Protein AF-A0A3B9MRK8-F1 (afdb_monomer_lite)

Structure (mmCIF, N/CA/C/O backbone):
data_AF-A0A3B9MRK8-F1
#
_entry.id   AF-A0A3B9MRK8-F1
#
loop_
_atom_site.group_PDB
_atom_site.id
_atom_site.type_symbol
_atom_site.label_atom_id
_atom_site.label_alt_id
_atom_site.label_comp_id
_atom_site.label_asym_id
_atom_site.label_entity_id
_atom_site.label_seq_id
_atom_site.pdbx_PDB_ins_code
_atom_site.Ca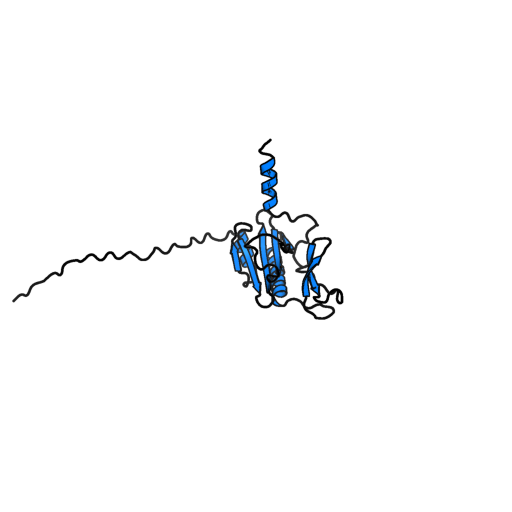rtn_x
_atom_site.Cartn_y
_atom_site.Cartn_z
_atom_site.occupancy
_atom_site.B_iso_or_equiv
_atom_site.auth_seq_id
_atom_site.auth_comp_id
_atom_site.auth_asym_id
_atom_site.auth_atom_id
_atom_site.pdbx_PDB_model_num
ATOM 1 N N . MET A 1 1 ? -36.187 50.226 -64.477 1.00 38.78 1 MET A N 1
ATOM 2 C CA . MET A 1 1 ? -35.672 51.424 -63.776 1.00 38.78 1 MET A CA 1
ATOM 3 C C . MET A 1 1 ? -35.241 50.950 -62.390 1.00 38.78 1 MET A C 1
ATOM 5 O O . MET A 1 1 ? -36.100 50.728 -61.557 1.00 38.78 1 MET A O 1
ATOM 9 N N . VAL A 1 2 ? -34.093 50.273 -62.303 1.00 38.53 2 VAL A N 1
ATOM 10 C CA . VAL A 1 2 ? -32.802 50.784 -61.787 1.00 38.53 2 VAL A CA 1
ATOM 11 C C . VAL A 1 2 ? -32.926 51.435 -60.405 1.00 38.53 2 VAL A C 1
ATOM 13 O O . VAL A 1 2 ? -33.387 52.565 -60.299 1.00 38.53 2 VAL A O 1
ATOM 16 N N . ALA A 1 3 ? -32.462 50.714 -59.386 1.00 35.78 3 ALA A N 1
ATOM 17 C CA . ALA A 1 3 ? -31.918 51.239 -58.133 1.00 35.78 3 ALA A CA 1
ATOM 18 C C . ALA A 1 3 ? -30.991 50.129 -57.592 1.00 35.78 3 ALA A C 1
ATOM 20 O O . ALA A 1 3 ? -31.472 49.098 -57.138 1.00 35.78 3 ALA A O 1
ATOM 21 N N . SER A 1 4 ? -29.719 50.103 -57.989 1.00 39.75 4 SER A N 1
ATOM 22 C CA . SER A 1 4 ? -28.601 50.897 -57.453 1.00 39.75 4 SER A CA 1
ATOM 23 C C . SER A 1 4 ? -28.181 50.429 -56.062 1.00 39.75 4 SER A C 1
ATOM 25 O O . SER A 1 4 ? -28.806 50.756 -55.057 1.00 39.75 4 SER A O 1
ATOM 27 N N . GLU A 1 5 ? -27.087 49.666 -56.066 1.00 37.03 5 GLU A N 1
ATOM 28 C CA . GLU A 1 5 ? -26.214 49.363 -54.937 1.00 37.03 5 GLU A CA 1
ATOM 29 C C . GLU A 1 5 ? -25.871 50.621 -54.132 1.00 37.03 5 GLU A C 1
ATOM 31 O O . GLU A 1 5 ? -25.467 51.643 -54.690 1.00 37.03 5 GLU A O 1
ATOM 36 N N . GLN A 1 6 ? -25.962 50.510 -52.807 1.00 42.75 6 GLN A N 1
ATOM 37 C CA . GLN A 1 6 ? -25.214 51.356 -51.887 1.00 42.75 6 GLN A CA 1
ATOM 38 C C . GLN A 1 6 ? -24.511 50.468 -50.862 1.00 42.75 6 GLN A C 1
ATOM 40 O O . GLN A 1 6 ? -25.115 49.827 -50.005 1.00 42.75 6 GLN A O 1
ATOM 45 N N . THR A 1 7 ? -23.199 50.427 -51.036 1.00 37.22 7 THR A N 1
ATOM 46 C CA . THR A 1 7 ? -22.161 49.857 -50.190 1.00 37.22 7 THR A CA 1
ATOM 47 C C . THR A 1 7 ? -22.119 50.572 -48.837 1.00 37.22 7 THR A C 1
ATOM 49 O O . THR A 1 7 ? -22.047 51.798 -48.776 1.00 37.22 7 THR A O 1
ATOM 52 N N . LEU A 1 8 ? -22.110 49.804 -47.745 1.00 37.56 8 LEU A N 1
ATOM 53 C CA . LEU A 1 8 ? -21.777 50.294 -46.404 1.00 37.56 8 LEU A CA 1
ATOM 54 C C . LEU A 1 8 ? -20.264 50.135 -46.149 1.00 37.56 8 LEU A C 1
ATOM 56 O O . LEU A 1 8 ? -19.690 49.121 -46.556 1.00 37.56 8 LEU A O 1
ATOM 60 N N . PRO A 1 9 ? -19.602 51.100 -45.483 1.00 41.75 9 PRO A N 1
ATOM 61 C CA . PRO A 1 9 ? -18.165 51.054 -45.235 1.00 41.75 9 PRO A CA 1
ATOM 62 C C . PRO A 1 9 ? -17.769 50.136 -44.068 1.00 41.75 9 PRO A C 1
ATOM 64 O O . PRO A 1 9 ? -18.454 50.031 -43.050 1.00 41.75 9 PRO A O 1
ATOM 67 N N . ASN A 1 10 ? -16.595 49.522 -44.236 1.00 35.94 10 ASN A N 1
ATOM 68 C CA . ASN A 1 10 ? -15.841 48.770 -43.238 1.00 35.94 10 ASN A CA 1
ATOM 69 C C . ASN A 1 10 ? -15.594 49.590 -41.964 1.00 35.94 10 ASN A C 1
ATOM 71 O O . ASN A 1 10 ? -15.003 50.665 -42.032 1.00 35.94 10 ASN A O 1
ATOM 75 N N . ASN A 1 11 ? -15.911 49.012 -40.804 1.00 39.78 11 ASN A N 1
ATOM 76 C CA . ASN A 1 11 ? -15.280 49.380 -39.542 1.00 39.78 11 ASN A CA 1
ATOM 77 C C . ASN A 1 11 ? -14.596 48.151 -38.946 1.00 39.78 11 ASN A C 1
ATOM 79 O O . ASN A 1 11 ? -15.225 47.138 -38.644 1.00 39.78 11 ASN A O 1
ATOM 83 N N . ALA A 1 12 ? -13.276 48.269 -38.824 1.00 41.69 12 ALA A N 1
ATOM 84 C CA . ALA A 1 12 ? -12.395 47.318 -38.184 1.00 41.69 12 ALA A CA 1
ATOM 85 C C . ALA A 1 12 ? -12.779 47.154 -36.708 1.00 41.69 12 ALA A C 1
ATOM 87 O O . ALA A 1 12 ? -12.688 48.097 -35.925 1.00 41.69 12 ALA A O 1
ATOM 88 N N . ALA A 1 13 ? -13.170 45.939 -36.329 1.00 36.91 13 ALA A N 1
ATOM 89 C CA . ALA A 1 13 ? -13.218 45.511 -34.943 1.00 36.91 13 ALA A CA 1
ATOM 90 C C . ALA A 1 13 ? -12.122 44.464 -34.738 1.00 36.91 13 ALA A C 1
ATOM 92 O O . ALA A 1 13 ? -12.187 43.339 -35.232 1.00 36.91 13 ALA A O 1
ATOM 93 N N . THR A 1 14 ? -11.090 44.888 -34.023 1.00 42.00 14 THR A N 1
ATOM 94 C CA . THR A 1 14 ? -9.993 44.099 -33.475 1.00 42.00 14 THR A CA 1
ATOM 95 C C . THR A 1 14 ? -10.570 43.039 -32.530 1.00 42.00 14 THR A C 1
ATOM 97 O O . THR A 1 14 ? -10.743 43.267 -31.337 1.00 42.00 14 THR A O 1
ATOM 100 N N . GLY A 1 15 ? -10.927 41.877 -33.074 1.00 36.41 15 GLY A N 1
ATOM 101 C CA . GLY A 1 15 ? -11.318 40.702 -32.304 1.00 36.41 15 GLY A CA 1
ATOM 102 C C . GLY A 1 15 ? -10.095 39.835 -32.052 1.00 36.41 15 GLY A C 1
ATOM 103 O O . GLY A 1 15 ? -9.679 39.086 -32.932 1.00 36.41 15 GLY A O 1
ATOM 104 N N . ALA A 1 16 ? -9.505 39.958 -30.863 1.00 40.03 16 ALA A N 1
ATOM 105 C CA . ALA A 1 16 ? -8.506 39.023 -30.366 1.00 40.03 16 ALA A CA 1
ATOM 106 C C . ALA A 1 16 ? -9.052 37.590 -30.490 1.00 40.03 16 ALA A C 1
ATOM 108 O O . ALA A 1 16 ? -10.121 37.277 -29.961 1.00 40.03 16 ALA A O 1
ATOM 109 N N . GLY A 1 17 ? -8.336 36.739 -31.230 1.00 40.84 17 GLY A N 1
ATOM 110 C CA . GLY A 1 17 ? -8.674 35.326 -31.363 1.00 40.84 17 GLY A CA 1
ATOM 111 C C . GLY A 1 17 ? -8.729 34.630 -29.996 1.00 40.84 17 GLY A C 1
ATOM 112 O O . GLY A 1 17 ? -8.089 35.088 -29.044 1.00 40.84 17 GLY A O 1
ATOM 113 N N . PRO A 1 18 ? -9.493 33.530 -29.872 1.00 49.91 18 PRO A N 1
ATOM 114 C CA . PRO A 1 18 ? -9.575 32.781 -28.625 1.00 49.91 18 PRO A CA 1
ATOM 115 C C . PRO A 1 18 ? -8.171 32.324 -28.201 1.00 49.91 18 PRO A C 1
ATOM 117 O O . PRO A 1 18 ? -7.374 31.950 -29.067 1.00 49.91 18 PRO A O 1
ATOM 120 N N . PRO A 1 19 ? -7.843 32.342 -26.894 1.00 44.31 19 PRO A N 1
ATOM 121 C CA . PRO A 1 19 ? -6.532 31.923 -26.434 1.00 44.31 19 PRO A CA 1
ATOM 122 C C . PRO A 1 19 ? -6.293 30.481 -26.870 1.00 44.31 19 PRO A C 1
ATOM 124 O O . PRO A 1 19 ? -7.072 29.575 -26.561 1.00 44.31 19 PRO A O 1
ATOM 127 N N . THR A 1 20 ? -5.207 30.299 -27.619 1.00 38.50 20 THR A N 1
ATOM 128 C CA . THR A 1 20 ? -4.650 29.018 -28.027 1.00 38.50 20 THR A CA 1
ATOM 129 C C . THR A 1 20 ? -4.706 28.072 -26.839 1.00 38.50 20 THR A C 1
ATOM 131 O O . THR A 1 20 ? -4.048 28.286 -25.822 1.00 38.50 20 THR A O 1
ATOM 134 N N . THR A 1 21 ? -5.543 27.042 -26.943 1.00 44.16 21 THR A N 1
ATOM 135 C CA . THR A 1 21 ? -5.576 25.965 -25.961 1.00 44.16 21 THR A CA 1
ATOM 136 C C . THR A 1 21 ? -4.203 25.314 -26.002 1.00 44.16 21 THR A C 1
ATOM 138 O O . THR A 1 21 ? -3.899 24.578 -26.939 1.00 44.16 21 THR A O 1
ATOM 141 N N . THR A 1 22 ? -3.352 25.632 -25.024 1.00 42.44 22 THR A N 1
ATOM 142 C CA . THR A 1 22 ? -2.092 24.935 -24.779 1.00 42.44 22 THR A CA 1
ATOM 143 C C . THR A 1 22 ? -2.434 23.462 -24.624 1.00 42.44 22 THR A C 1
ATOM 145 O O . THR A 1 22 ? -2.913 23.028 -23.574 1.00 42.44 22 THR A O 1
ATOM 148 N N . GLN A 1 23 ? -2.261 22.697 -25.702 1.00 40.44 23 GLN A N 1
ATOM 149 C CA . GLN A 1 23 ? -2.362 21.252 -25.665 1.00 40.44 23 GLN A CA 1
ATOM 150 C C . GLN A 1 23 ? -1.348 20.793 -24.623 1.00 40.44 23 GLN A C 1
ATOM 152 O O . GLN A 1 23 ? -0.141 20.899 -24.836 1.00 40.44 23 GLN A O 1
ATOM 157 N N . ARG A 1 24 ? -1.833 20.335 -23.463 1.00 42.19 24 ARG A N 1
ATOM 158 C CA . ARG A 1 24 ? -1.004 19.609 -22.501 1.00 42.19 24 ARG A CA 1
ATOM 159 C C . ARG A 1 24 ? -0.374 18.457 -23.276 1.00 42.19 24 ARG A C 1
ATOM 161 O O . ARG A 1 24 ? -1.070 17.502 -23.612 1.00 42.19 24 ARG A O 1
ATOM 168 N N . GLN A 1 25 ? 0.912 18.569 -23.599 1.00 40.09 25 GLN A N 1
ATOM 169 C CA . GLN A 1 25 ? 1.677 17.471 -24.171 1.00 40.09 25 GLN A CA 1
ATOM 170 C C . GLN A 1 25 ? 1.660 16.333 -23.151 1.00 40.09 25 GLN A C 1
ATOM 172 O O . GLN A 1 25 ? 2.350 16.370 -22.134 1.00 40.09 25 GLN A O 1
ATOM 177 N N . TYR A 1 26 ? 0.817 15.333 -23.390 1.00 43.62 26 TYR A N 1
ATOM 178 C CA . TYR A 1 26 ? 0.846 14.092 -22.636 1.00 43.62 26 TYR A CA 1
ATOM 179 C C . TYR A 1 26 ? 2.040 13.286 -23.136 1.00 43.62 26 TYR A C 1
ATOM 181 O O . TYR A 1 26 ? 1.917 12.498 -24.072 1.00 43.62 26 TYR A O 1
ATOM 189 N N . SER A 1 27 ? 3.203 13.478 -22.515 1.00 60.53 27 SER A N 1
ATOM 190 C CA . SER A 1 27 ? 4.285 12.507 -22.653 1.00 60.53 27 SER A CA 1
ATOM 191 C C . SER A 1 27 ? 3.750 11.147 -22.192 1.00 60.53 27 SER A C 1
ATOM 193 O O . SER A 1 27 ? 3.224 11.044 -21.076 1.00 60.53 27 SER A O 1
ATOM 195 N N . PRO A 1 28 ? 3.798 10.104 -23.038 1.00 75.19 28 PRO A N 1
ATOM 196 C CA . PRO A 1 28 ? 3.261 8.807 -22.670 1.00 75.19 28 PRO A CA 1
ATOM 197 C C . PRO A 1 28 ? 4.039 8.260 -21.473 1.00 75.19 28 PRO A C 1
ATOM 199 O O . PRO A 1 28 ? 5.268 8.294 -21.445 1.00 75.19 28 PRO A O 1
ATOM 202 N N . LEU A 1 29 ? 3.313 7.733 -20.486 1.00 80.25 29 LEU A N 1
ATOM 203 C CA . LEU A 1 29 ? 3.914 7.127 -19.302 1.00 80.25 29 LEU A CA 1
ATOM 204 C C . LEU A 1 29 ? 4.885 6.004 -19.739 1.00 80.25 29 LEU A C 1
ATOM 206 O O . LEU A 1 29 ? 4.458 5.156 -20.545 1.00 80.25 29 LEU A O 1
ATOM 210 N N . PRO A 1 30 ? 6.142 5.972 -19.238 1.00 87.12 30 PRO A N 1
ATOM 211 C CA . PRO A 1 30 ? 7.109 4.949 -19.629 1.00 87.12 30 PRO A CA 1
ATOM 212 C C . PRO A 1 30 ? 6.590 3.533 -19.353 1.00 87.12 30 PRO A C 1
ATOM 214 O O . PRO A 1 30 ? 5.742 3.321 -18.482 1.00 87.12 30 PRO A O 1
ATOM 217 N N . SER A 1 31 ? 7.093 2.551 -20.105 1.00 88.06 31 SER A N 1
ATOM 218 C CA . SER A 1 31 ? 6.543 1.186 -20.140 1.00 88.06 31 SER A CA 1
ATOM 219 C C . SER A 1 31 ? 6.452 0.530 -18.758 1.00 88.06 31 SER A C 1
ATOM 221 O O . SER A 1 31 ? 5.422 -0.062 -18.438 1.00 88.06 31 SER A O 1
ATOM 223 N N . VAL A 1 32 ? 7.479 0.683 -17.914 1.00 90.94 32 VAL A N 1
ATOM 224 C CA . VAL A 1 32 ? 7.497 0.141 -16.547 1.00 90.94 32 VAL A CA 1
ATOM 225 C C . VAL A 1 32 ? 6.385 0.740 -15.686 1.00 90.94 32 VAL A C 1
ATOM 227 O O . VAL A 1 32 ? 5.596 -0.006 -15.112 1.00 90.94 32 VAL A O 1
ATOM 230 N N . PHE A 1 33 ? 6.238 2.065 -15.678 1.00 94.00 33 PHE A N 1
ATOM 231 C CA . PHE A 1 33 ? 5.205 2.764 -14.917 1.00 94.00 33 PHE A CA 1
ATOM 232 C C . PHE A 1 33 ? 3.798 2.430 -15.426 1.00 94.00 33 PHE A C 1
ATOM 234 O O . PHE A 1 33 ? 2.895 2.208 -14.625 1.00 94.00 33 PHE A O 1
ATOM 241 N N . ARG A 1 34 ? 3.608 2.303 -16.747 1.00 93.75 34 ARG A N 1
ATOM 242 C CA . ARG A 1 34 ? 2.340 1.828 -17.330 1.00 93.75 34 ARG A CA 1
ATOM 243 C C . ARG A 1 34 ? 2.000 0.424 -16.852 1.00 93.75 34 ARG A C 1
ATOM 245 O O . ARG A 1 34 ? 0.848 0.113 -16.564 1.00 93.75 34 ARG A O 1
ATOM 252 N N . ALA A 1 35 ? 3.010 -0.429 -16.759 1.00 94.19 35 ALA A N 1
ATOM 253 C CA . ALA A 1 35 ? 2.825 -1.790 -16.311 1.00 94.19 35 ALA A CA 1
ATOM 254 C C . ALA A 1 35 ? 2.582 -1.873 -14.791 1.00 94.19 35 ALA A C 1
ATOM 256 O O . ALA A 1 35 ? 1.871 -2.772 -14.352 1.00 94.19 35 ALA A O 1
ATOM 257 N N . ILE A 1 36 ? 3.114 -0.942 -13.995 1.00 95.25 36 ILE A N 1
ATOM 258 C CA . ILE A 1 36 ? 2.741 -0.764 -12.582 1.00 95.25 36 ILE A CA 1
ATOM 259 C C . ILE A 1 36 ? 1.267 -0.363 -12.498 1.00 95.25 36 ILE A C 1
ATOM 261 O O . ILE A 1 36 ? 0.481 -1.102 -11.912 1.00 95.25 36 ILE A O 1
ATOM 265 N N . GLU A 1 37 ? 0.878 0.727 -13.166 1.00 95.69 37 GLU A N 1
ATOM 266 C CA . GLU A 1 37 ? -0.492 1.260 -13.188 1.00 95.69 37 GLU A CA 1
ATOM 267 C C . GLU A 1 37 ? -1.528 0.195 -13.566 1.00 95.69 37 GLU A C 1
ATOM 269 O O . GLU A 1 37 ? -2.511 0.005 -12.858 1.00 95.69 37 GLU A O 1
ATOM 274 N N . TYR A 1 38 ? -1.259 -0.578 -14.620 1.00 95.94 38 TYR A N 1
ATOM 275 C CA . TYR A 1 38 ? -2.137 -1.658 -15.080 1.00 95.94 38 TYR A CA 1
ATOM 276 C C . TYR A 1 38 ? -2.355 -2.775 -14.040 1.00 95.94 38 TYR A C 1
ATOM 278 O O . TYR A 1 38 ? -3.359 -3.488 -14.075 1.00 95.94 38 TYR A O 1
ATOM 286 N N . ASN A 1 39 ? -1.398 -2.985 -13.133 1.00 96.75 39 ASN A N 1
ATOM 287 C CA . ASN A 1 39 ? -1.483 -4.032 -12.115 1.00 96.75 39 ASN A CA 1
ATOM 288 C C . ASN A 1 39 ? -1.958 -3.515 -10.749 1.00 96.75 39 ASN A C 1
ATOM 290 O O . ASN A 1 39 ? -2.194 -4.339 -9.864 1.00 96.75 39 ASN A O 1
ATOM 294 N N . LEU A 1 40 ? -2.140 -2.204 -10.578 1.00 96.88 40 LEU A N 1
ATOM 295 C CA . LEU A 1 40 ? -2.725 -1.627 -9.371 1.00 96.88 40 LEU A CA 1
ATOM 296 C C . LEU A 1 40 ? -4.262 -1.717 -9.393 1.00 96.88 40 LEU A C 1
ATOM 298 O O . LEU A 1 40 ? -4.877 -1.702 -10.461 1.00 96.88 40 LEU A O 1
ATOM 302 N N . PRO A 1 41 ? -4.917 -1.781 -8.220 1.00 95.06 41 PRO A N 1
ATOM 303 C CA . PRO A 1 41 ? -6.352 -1.558 -8.117 1.00 95.06 41 PRO A CA 1
ATOM 304 C C . PRO A 1 41 ? -6.756 -0.203 -8.730 1.00 95.06 41 PRO A C 1
ATOM 306 O O . PRO A 1 41 ? -6.040 0.783 -8.551 1.00 95.06 41 PRO A O 1
ATOM 309 N N . PRO A 1 42 ? -7.936 -0.096 -9.365 1.00 92.00 42 PRO A N 1
ATOM 310 C CA . PRO A 1 42 ? -8.342 1.099 -10.121 1.00 92.00 42 PRO A CA 1
ATOM 311 C C . PRO A 1 42 ? -8.530 2.364 -9.266 1.00 92.00 42 PRO A C 1
ATOM 313 O O . PRO A 1 42 ? -8.650 3.464 -9.793 1.00 92.00 42 PRO A O 1
ATOM 316 N N . ASN A 1 43 ? -8.569 2.224 -7.941 1.00 93.06 43 ASN A N 1
ATOM 317 C CA . ASN A 1 43 ? -8.779 3.336 -7.016 1.00 93.06 43 ASN A CA 1
ATOM 318 C C . ASN A 1 43 ? -7.518 4.186 -6.791 1.00 93.06 43 ASN A C 1
ATOM 320 O O . ASN A 1 43 ? -7.602 5.291 -6.254 1.00 93.06 43 ASN A O 1
ATOM 324 N N . TYR A 1 44 ? -6.352 3.672 -7.175 1.00 94.81 44 TYR A N 1
ATOM 325 C CA . TYR A 1 44 ? -5.098 4.401 -7.090 1.00 94.81 44 TYR A CA 1
ATOM 326 C C . TYR A 1 44 ? -5.048 5.513 -8.140 1.00 94.81 44 TYR A C 1
ATOM 328 O O . TYR A 1 44 ? -5.241 5.274 -9.329 1.00 94.81 44 TYR A O 1
ATOM 336 N N . ARG A 1 45 ? -4.752 6.742 -7.708 1.00 94.38 45 ARG A N 1
ATOM 337 C CA . ARG A 1 45 ? -4.574 7.895 -8.598 1.00 94.38 45 ARG A CA 1
ATOM 338 C C . ARG A 1 45 ? -3.096 8.154 -8.829 1.00 94.38 45 ARG A C 1
ATOM 340 O O . ARG A 1 45 ? -2.341 8.263 -7.863 1.00 94.38 45 ARG A O 1
ATOM 347 N N . ARG A 1 46 ? -2.702 8.286 -10.095 1.00 93.94 46 ARG A N 1
ATOM 348 C CA . ARG A 1 46 ? -1.340 8.661 -10.476 1.00 93.94 46 ARG A CA 1
ATOM 349 C C . ARG A 1 46 ? -1.074 10.123 -10.145 1.00 93.94 46 ARG A C 1
ATOM 351 O O . ARG A 1 46 ? -1.858 10.995 -10.518 1.00 93.94 46 ARG A O 1
ATOM 358 N N . LEU A 1 47 ? 0.051 10.369 -9.496 1.00 89.19 47 LEU A N 1
ATOM 359 C CA . LEU A 1 47 ? 0.613 11.678 -9.204 1.00 89.19 47 LEU A CA 1
ATOM 360 C C . LEU A 1 47 ? 2.066 11.711 -9.695 1.00 89.19 47 LEU A C 1
ATOM 362 O O . LEU A 1 47 ? 2.652 10.675 -10.021 1.00 89.19 47 LEU A O 1
ATOM 366 N N . GLN A 1 48 ? 2.626 12.911 -9.788 1.00 85.25 48 GLN A N 1
ATOM 367 C CA . GLN A 1 48 ? 4.018 13.119 -10.156 1.00 85.25 48 GLN A CA 1
ATOM 368 C C . GLN A 1 48 ? 4.576 14.268 -9.325 1.00 85.25 48 GLN A C 1
ATOM 370 O O . GLN A 1 48 ? 3.959 15.330 -9.265 1.00 85.25 48 GLN A O 1
ATOM 375 N N . ASP A 1 49 ? 5.724 14.046 -8.698 1.00 80.50 49 ASP A N 1
ATOM 376 C CA . ASP A 1 49 ? 6.480 15.078 -7.994 1.00 80.50 49 ASP A CA 1
ATOM 377 C C . ASP A 1 49 ? 7.975 14.981 -8.342 1.00 80.50 49 ASP A C 1
ATOM 379 O O . ASP A 1 49 ? 8.400 14.089 -9.083 1.00 80.50 49 ASP A O 1
ATOM 383 N N . THR A 1 50 ? 8.758 15.947 -7.868 1.00 75.94 50 THR A N 1
ATOM 384 C CA . THR A 1 50 ? 10.197 16.049 -8.147 1.00 75.94 50 THR A CA 1
ATOM 385 C C . THR A 1 50 ? 11.050 15.082 -7.329 1.00 75.94 50 THR A C 1
ATOM 387 O O . THR A 1 50 ? 12.189 14.840 -7.705 1.00 75.94 50 THR A O 1
ATOM 390 N N . GLU A 1 51 ? 10.534 14.560 -6.217 1.00 75.69 51 GLU A N 1
ATOM 391 C CA . GLU A 1 51 ? 11.281 13.723 -5.271 1.00 75.69 51 GLU A CA 1
ATOM 392 C C . GLU A 1 51 ? 11.172 12.233 -5.625 1.00 75.69 51 GLU A C 1
ATOM 394 O O . GLU A 1 51 ? 12.160 11.510 -5.602 1.00 75.69 51 GLU A O 1
ATOM 399 N N . HIS A 1 52 ? 9.981 11.778 -6.006 1.00 72.75 52 HIS A N 1
ATOM 400 C CA . HIS A 1 52 ? 9.643 10.375 -6.238 1.00 72.75 52 HIS A CA 1
ATOM 401 C C . HIS A 1 52 ? 9.258 10.078 -7.693 1.00 72.75 52 HIS A C 1
ATOM 403 O O . HIS A 1 52 ? 9.000 8.925 -8.047 1.00 72.75 52 HIS A O 1
ATOM 409 N N . GLY A 1 53 ? 9.148 11.100 -8.545 1.00 84.94 53 GLY A N 1
ATOM 410 C CA . GLY A 1 53 ? 8.656 10.937 -9.909 1.00 84.94 53 GLY A CA 1
ATOM 411 C C . GLY A 1 53 ? 7.202 10.453 -9.938 1.00 84.94 53 GLY A C 1
ATOM 412 O O . GLY A 1 53 ? 6.354 10.924 -9.174 1.00 84.94 53 GLY A O 1
ATOM 413 N N . TYR A 1 54 ? 6.889 9.527 -10.853 1.00 90.62 54 TYR A N 1
ATOM 414 C CA . TYR A 1 54 ? 5.545 8.956 -10.969 1.00 90.62 54 TYR A CA 1
ATOM 415 C C . TYR A 1 54 ? 5.249 7.992 -9.825 1.00 90.62 54 TYR A C 1
ATOM 417 O O . TYR A 1 54 ? 5.897 6.956 -9.686 1.00 90.62 54 TYR A O 1
ATOM 425 N N . HIS A 1 55 ? 4.194 8.285 -9.076 1.00 91.69 55 HIS A N 1
ATOM 426 C CA . HIS A 1 55 ? 3.748 7.468 -7.958 1.00 91.69 55 HIS A CA 1
ATOM 427 C C . HIS A 1 55 ? 2.219 7.385 -7.930 1.00 91.69 55 HIS A C 1
ATOM 429 O O . HIS A 1 55 ? 1.522 8.131 -8.623 1.00 91.69 55 HIS A O 1
ATOM 435 N N . TRP A 1 56 ? 1.673 6.461 -7.140 1.00 95.44 56 TRP A N 1
ATOM 436 C CA . TRP A 1 56 ? 0.225 6.275 -7.042 1.00 95.44 56 TRP A CA 1
ATOM 437 C C . TRP A 1 56 ? -0.259 6.380 -5.614 1.00 95.44 56 TRP A C 1
ATOM 439 O O . TRP A 1 56 ? 0.336 5.818 -4.700 1.00 95.44 56 TRP A O 1
ATOM 449 N N . VAL A 1 57 ? -1.385 7.062 -5.431 1.00 93.56 57 VAL A N 1
ATOM 450 C CA . VAL A 1 57 ? -1.955 7.324 -4.114 1.00 93.56 57 VAL A CA 1
ATOM 451 C C . VAL A 1 57 ? -3.432 6.975 -4.098 1.00 93.56 57 VAL A C 1
ATOM 453 O O . VAL A 1 57 ? -4.205 7.391 -4.961 1.00 93.56 57 VAL A O 1
ATOM 456 N N . TYR A 1 58 ? -3.835 6.253 -3.062 1.00 95.00 58 TYR A N 1
ATOM 457 C CA . TYR A 1 58 ? -5.221 6.041 -2.694 1.00 95.00 58 TYR A CA 1
ATOM 458 C C . TYR A 1 58 ? -5.460 6.608 -1.293 1.00 95.00 58 TYR A C 1
ATOM 460 O O . TYR A 1 58 ? -4.822 6.174 -0.337 1.00 95.00 58 TYR A O 1
ATOM 468 N N . ARG A 1 59 ? -6.361 7.590 -1.165 1.00 94.00 59 ARG A N 1
ATOM 469 C CA . ARG A 1 59 ? -6.687 8.251 0.111 1.00 94.00 59 ARG A CA 1
ATOM 470 C C . ARG A 1 59 ? -8.100 7.895 0.552 1.00 94.00 59 ARG A C 1
ATOM 472 O O . ARG A 1 59 ? -9.025 7.953 -0.257 1.00 94.00 59 ARG A O 1
ATOM 479 N N . VAL A 1 60 ? -8.275 7.603 1.838 1.00 93.88 60 VAL A N 1
ATOM 480 C CA . VAL A 1 60 ? -9.579 7.303 2.439 1.00 93.88 60 VAL A CA 1
ATOM 481 C C . VAL A 1 60 ? -9.934 8.381 3.458 1.00 93.88 60 VAL A C 1
ATOM 483 O O . VAL A 1 60 ? -9.340 8.488 4.528 1.00 93.88 60 VAL A O 1
ATOM 486 N N . THR A 1 61 ? -10.966 9.171 3.161 1.00 90.19 61 THR A N 1
ATOM 487 C CA . THR A 1 61 ? -11.388 10.296 4.013 1.00 90.19 61 THR A CA 1
ATOM 488 C C . THR A 1 61 ?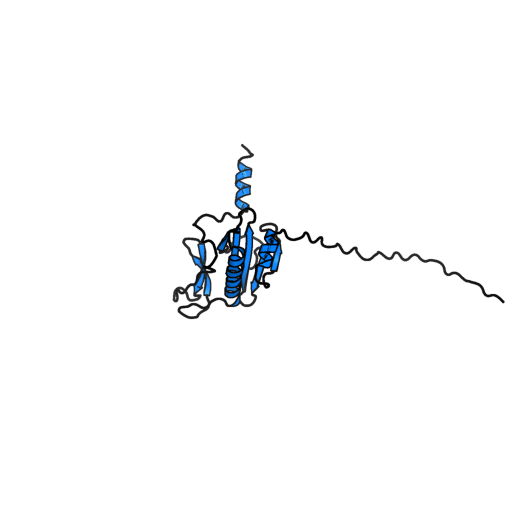 -11.972 9.856 5.356 1.00 90.19 61 THR A C 1
ATOM 490 O O . THR A 1 61 ? -11.800 10.566 6.346 1.00 90.19 61 THR A O 1
ATOM 493 N N . LYS A 1 62 ? -12.639 8.692 5.399 1.00 91.31 62 LYS A N 1
ATOM 494 C CA .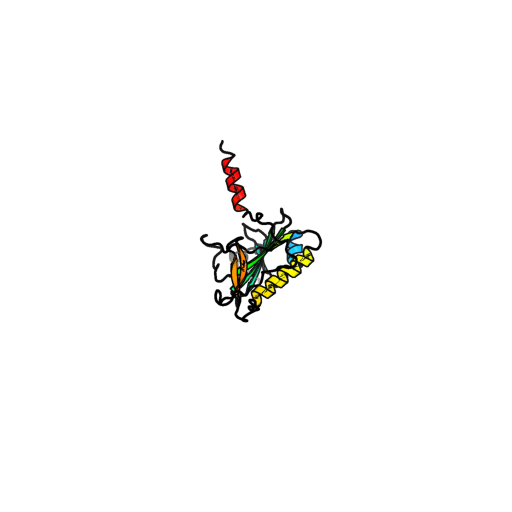 LYS A 1 62 ? -13.288 8.135 6.599 1.00 91.31 62 LYS A CA 1
ATOM 495 C C . LYS A 1 62 ? -12.284 7.717 7.671 1.00 91.31 62 LYS A C 1
ATOM 497 O O . LYS A 1 62 ? -12.487 7.999 8.846 1.00 91.31 62 LYS A O 1
ATOM 502 N N . THR A 1 63 ? -11.234 7.007 7.276 1.00 89.81 63 THR A N 1
ATOM 503 C CA . THR A 1 63 ? -10.213 6.484 8.194 1.00 89.81 63 THR A CA 1
ATOM 504 C C . THR A 1 63 ? -9.032 7.430 8.348 1.00 89.81 63 THR A C 1
ATOM 506 O O . THR A 1 63 ? -8.247 7.232 9.268 1.00 89.81 63 THR A O 1
ATOM 509 N N . LYS A 1 64 ? -8.922 8.442 7.471 1.00 90.75 64 LYS A N 1
ATOM 510 C CA . LYS A 1 64 ? -7.756 9.328 7.344 1.00 90.75 64 LYS A CA 1
ATOM 511 C C . LYS A 1 64 ? -6.470 8.551 7.055 1.00 90.75 64 LYS A C 1
ATOM 513 O O . LYS A 1 64 ? -5.391 8.989 7.422 1.00 90.75 64 LYS A O 1
ATOM 518 N N . LEU A 1 65 ? -6.589 7.397 6.402 1.00 90.31 65 LEU A N 1
ATOM 519 C CA . LEU A 1 65 ? -5.453 6.589 5.981 1.00 90.31 65 LEU A CA 1
ATOM 520 C C . LEU A 1 65 ? -5.257 6.704 4.468 1.00 90.31 65 LEU A C 1
ATOM 522 O O . LEU A 1 65 ? -6.231 6.797 3.712 1.00 90.31 65 LEU A O 1
ATOM 526 N N . SER A 1 66 ? -4.008 6.616 4.017 1.00 91.81 66 SER A N 1
ATOM 527 C CA . SER A 1 66 ? -3.684 6.495 2.596 1.00 91.81 66 SER A CA 1
ATOM 528 C C . SER A 1 66 ? -2.746 5.333 2.314 1.00 91.81 66 SER A C 1
ATOM 530 O O . SER A 1 66 ? -1.867 5.022 3.108 1.00 91.81 66 SER A O 1
ATOM 532 N N . ALA A 1 67 ? -2.946 4.677 1.173 1.00 92.25 67 ALA A N 1
ATOM 533 C CA . ALA A 1 67 ? -2.013 3.708 0.619 1.00 92.25 67 ALA A CA 1
ATOM 534 C C . ALA A 1 67 ? -1.280 4.364 -0.556 1.00 92.25 67 ALA A C 1
ATOM 536 O O . ALA A 1 67 ? -1.915 4.978 -1.418 1.00 92.25 67 ALA A O 1
ATOM 537 N N . ARG A 1 68 ? 0.047 4.255 -0.600 1.00 91.62 68 ARG A N 1
ATOM 538 C CA . ARG A 1 68 ? 0.900 4.918 -1.592 1.00 91.62 68 ARG A CA 1
ATOM 539 C C . ARG A 1 68 ? 1.897 3.931 -2.189 1.00 91.62 68 ARG A C 1
ATOM 541 O O . ARG A 1 68 ? 2.368 3.035 -1.495 1.00 91.62 68 ARG A O 1
ATOM 548 N N . ILE A 1 69 ? 2.171 4.087 -3.478 1.00 92.19 69 ILE A N 1
ATOM 549 C CA . ILE A 1 69 ? 3.034 3.215 -4.275 1.00 92.19 69 ILE A CA 1
ATOM 550 C C . ILE A 1 69 ? 4.120 4.080 -4.904 1.00 92.19 69 ILE A C 1
ATOM 552 O O . ILE A 1 69 ? 3.803 4.918 -5.750 1.00 92.19 69 ILE A O 1
ATOM 556 N N . TYR A 1 70 ? 5.373 3.846 -4.523 1.00 91.31 70 TYR A N 1
ATOM 557 C CA . TYR A 1 70 ? 6.536 4.577 -5.023 1.00 91.31 70 TYR A CA 1
ATOM 558 C C . TYR A 1 70 ? 7.485 3.620 -5.754 1.00 91.31 70 TYR A C 1
ATOM 560 O O . TYR A 1 70 ? 8.108 2.764 -5.124 1.00 91.31 70 TYR A O 1
ATOM 568 N N . PRO A 1 71 ? 7.592 3.698 -7.084 1.00 91.19 71 PRO A N 1
ATOM 569 C CA . PRO A 1 71 ? 8.567 2.918 -7.833 1.00 91.19 71 PRO A CA 1
ATOM 570 C C . PRO A 1 71 ? 9.967 3.516 -7.715 1.00 91.19 71 PRO A C 1
ATOM 572 O O . PRO A 1 71 ? 10.158 4.706 -7.932 1.00 91.19 71 PRO A O 1
ATOM 575 N N . ASN A 1 72 ? 10.950 2.656 -7.495 1.00 88.81 72 ASN A N 1
ATOM 576 C CA . AS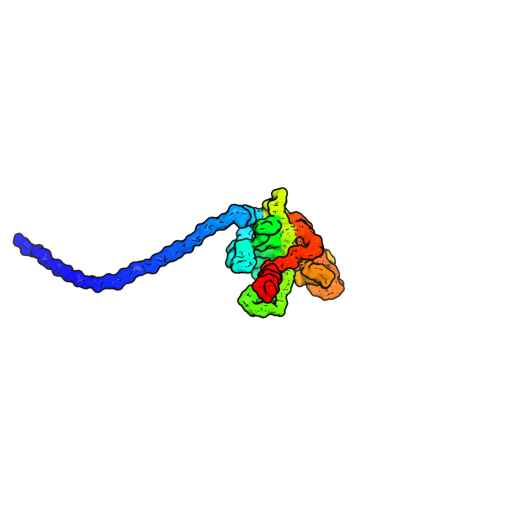N A 1 72 ? 12.354 2.921 -7.755 1.00 88.81 72 ASN A CA 1
ATOM 577 C C . ASN A 1 72 ? 12.766 2.066 -8.961 1.00 88.81 72 ASN A C 1
ATOM 579 O O . ASN A 1 72 ? 13.059 0.877 -8.820 1.00 88.81 72 ASN A O 1
ATOM 583 N N . VAL A 1 73 ? 12.708 2.666 -10.151 1.00 87.56 73 VAL A N 1
ATOM 584 C CA . VAL A 1 73 ? 12.970 1.965 -11.417 1.00 87.56 73 VAL A CA 1
ATOM 585 C C . VAL A 1 73 ? 14.435 1.549 -11.523 1.00 87.56 73 VAL A C 1
ATOM 587 O O . VAL A 1 73 ? 14.697 0.413 -11.893 1.00 87.56 73 VAL A O 1
ATOM 590 N N . ASP A 1 74 ? 15.373 2.408 -11.125 1.00 85.81 74 ASP A N 1
ATOM 591 C CA . ASP A 1 74 ? 16.810 2.105 -11.195 1.00 85.81 74 ASP A CA 1
ATOM 592 C C . ASP A 1 74 ? 17.205 0.964 -10.248 1.00 85.81 74 ASP A C 1
ATOM 594 O O . ASP A 1 74 ? 18.115 0.185 -10.523 1.00 85.81 74 ASP A O 1
ATOM 598 N N . GLY A 1 75 ? 16.502 0.856 -9.118 1.00 85.50 75 GLY A N 1
ATOM 599 C CA . GLY A 1 75 ? 16.684 -0.212 -8.142 1.00 85.50 75 GLY A CA 1
ATOM 600 C C . GLY A 1 75 ? 15.794 -1.436 -8.360 1.00 85.50 75 GLY A C 1
ATOM 601 O O . GLY A 1 75 ? 15.768 -2.289 -7.473 1.00 85.50 75 GLY A O 1
ATOM 602 N N . ASP A 1 76 ? 15.017 -1.503 -9.449 1.00 90.12 76 ASP A N 1
ATOM 603 C CA . ASP A 1 76 ? 14.016 -2.547 -9.719 1.00 90.12 76 ASP A CA 1
ATOM 604 C C . ASP A 1 76 ? 13.122 -2.865 -8.507 1.00 90.12 76 ASP A C 1
ATOM 60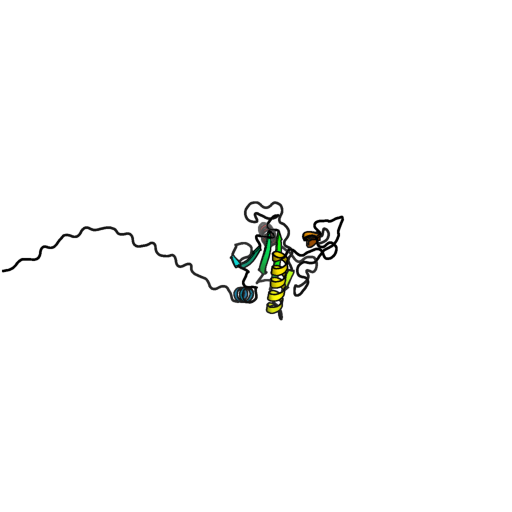6 O O . ASP A 1 76 ? 12.795 -4.022 -8.231 1.00 90.12 76 ASP A O 1
ATOM 610 N N . THR A 1 77 ? 12.728 -1.855 -7.733 1.00 90.19 77 THR A N 1
ATOM 611 C CA . THR A 1 77 ? 11.896 -2.039 -6.536 1.00 90.19 77 THR A CA 1
ATOM 612 C C . THR A 1 77 ? 10.658 -1.158 -6.568 1.00 90.19 77 THR A C 1
ATOM 614 O O . THR A 1 77 ? 10.631 -0.080 -7.150 1.00 90.19 77 THR A O 1
ATOM 617 N N . ILE A 1 78 ? 9.587 -1.640 -5.952 1.00 90.94 78 ILE A N 1
ATOM 618 C CA . ILE A 1 78 ? 8.352 -0.898 -5.732 1.00 90.94 78 ILE A CA 1
ATOM 619 C C . ILE A 1 78 ? 8.119 -0.858 -4.240 1.00 90.94 78 ILE A C 1
ATOM 621 O O . ILE A 1 78 ? 7.984 -1.890 -3.593 1.00 90.94 78 ILE A O 1
ATOM 625 N N . ASN A 1 79 ? 8.043 0.345 -3.716 1.00 88.94 79 ASN A N 1
ATOM 626 C CA . ASN A 1 79 ? 7.744 0.607 -2.335 1.00 88.94 79 ASN A CA 1
ATOM 627 C C . ASN A 1 79 ? 6.229 0.748 -2.162 1.00 88.94 79 ASN A C 1
ATOM 629 O O . ASN A 1 79 ? 5.580 1.505 -2.889 1.00 88.94 79 ASN A O 1
ATOM 633 N N . ILE A 1 80 ? 5.661 0.000 -1.223 1.00 88.38 80 ILE A N 1
ATOM 634 C CA . ILE A 1 80 ? 4.237 0.036 -0.889 1.00 88.38 80 ILE A CA 1
ATOM 635 C C . ILE A 1 80 ? 4.111 0.498 0.556 1.00 88.38 80 ILE A C 1
ATOM 637 O O . ILE A 1 80 ? 4.619 -0.158 1.468 1.00 88.38 80 ILE A O 1
ATOM 641 N N . SER A 1 81 ? 3.407 1.608 0.759 1.00 85.25 81 SER A N 1
ATOM 642 C CA . SER A 1 81 ? 3.322 2.278 2.053 1.00 85.25 81 SER A CA 1
ATOM 643 C C . SER A 1 81 ? 1.902 2.615 2.464 1.00 85.25 81 SER A C 1
ATOM 645 O O . SER A 1 81 ? 1.057 2.933 1.630 1.00 85.25 81 SER A O 1
ATOM 647 N N . VAL A 1 82 ? 1.654 2.583 3.774 1.00 87.69 82 VAL A N 1
ATOM 648 C CA . VAL A 1 82 ? 0.409 3.040 4.397 1.00 87.69 82 VAL A CA 1
ATOM 649 C C . VAL A 1 82 ? 0.725 4.203 5.328 1.00 87.69 82 VAL A C 1
ATOM 651 O O . VAL A 1 82 ? 1.650 4.117 6.127 1.00 87.69 82 VAL A O 1
ATOM 654 N N . PHE A 1 83 ? -0.055 5.275 5.237 1.00 86.06 83 PHE A N 1
ATOM 655 C CA . PHE A 1 83 ? 0.107 6.486 6.031 1.00 86.06 83 PHE A CA 1
ATOM 656 C C . PHE A 1 83 ? -1.160 6.799 6.810 1.00 86.06 83 PHE A C 1
ATOM 658 O O . PHE A 1 83 ? -2.269 6.508 6.360 1.00 86.06 83 PHE A O 1
ATOM 665 N N . ASP A 1 84 ? -0.972 7.444 7.957 1.00 87.06 84 ASP A N 1
ATOM 666 C CA . ASP A 1 84 ? -2.022 8.135 8.693 1.00 87.06 84 ASP A CA 1
ATOM 667 C C . ASP A 1 84 ? -1.976 9.624 8.331 1.00 87.06 84 ASP A C 1
ATOM 669 O O . ASP A 1 84 ? -1.168 10.385 8.864 1.00 87.06 84 ASP A O 1
ATOM 673 N N . ASP A 1 85 ? -2.830 10.029 7.390 1.00 84.12 85 ASP A N 1
ATOM 674 C CA . ASP A 1 85 ? -2.909 11.402 6.884 1.00 84.12 85 ASP A CA 1
ATOM 675 C C . ASP A 1 85 ? -3.364 12.385 7.983 1.00 84.12 85 ASP A C 1
ATOM 677 O O . ASP A 1 85 ? -3.143 13.584 7.854 1.00 84.12 85 ASP A O 1
ATOM 681 N N . SER A 1 86 ? -3.974 11.916 9.085 1.00 81.00 86 SER A N 1
ATOM 682 C CA . SER A 1 86 ? -4.340 12.797 10.209 1.00 81.00 86 SER A CA 1
ATOM 683 C C . SER A 1 86 ? -3.136 13.267 11.021 1.00 81.00 86 SER A C 1
ATOM 685 O O . SER A 1 86 ? -3.164 14.349 11.603 1.00 81.00 86 SER A O 1
ATOM 687 N N . LYS A 1 87 ? -2.076 12.458 11.048 1.00 71.94 87 LYS A N 1
ATOM 688 C CA . LYS A 1 87 ? -0.835 12.760 11.763 1.00 71.94 87 LYS A CA 1
ATOM 689 C C . LYS A 1 87 ? 0.244 13.344 10.855 1.00 71.94 87 LYS A C 1
ATOM 691 O O . LYS A 1 87 ? 1.270 13.788 11.348 1.00 71.94 87 LYS A O 1
ATOM 696 N N . ASN A 1 88 ? 0.020 13.327 9.543 1.00 60.31 88 ASN A N 1
ATOM 697 C CA . ASN A 1 88 ? 0.911 13.917 8.554 1.00 60.31 88 ASN A CA 1
ATOM 698 C C . ASN A 1 88 ? 0.092 14.754 7.551 1.00 60.31 88 ASN A C 1
ATOM 700 O O . ASN A 1 88 ? -0.043 14.357 6.388 1.00 60.31 88 ASN A O 1
ATOM 704 N N . PRO A 1 89 ? -0.532 15.855 8.020 1.00 53.59 89 PRO A N 1
ATOM 705 C CA . PRO A 1 89 ? -1.417 16.672 7.195 1.00 53.59 89 PRO A CA 1
ATOM 706 C C . PRO A 1 89 ? -0.668 17.377 6.057 1.00 53.59 89 PRO A C 1
ATOM 708 O O . PRO A 1 89 ? -1.250 17.562 4.992 1.00 53.59 89 PRO A O 1
ATOM 711 N N . ASP A 1 90 ? 0.623 17.675 6.244 1.00 47.84 90 ASP A N 1
ATOM 712 C CA . ASP A 1 90 ? 1.442 18.438 5.305 1.00 47.84 90 ASP A CA 1
ATOM 713 C C . ASP A 1 90 ? 2.820 17.796 5.096 1.00 47.84 90 ASP A C 1
ATOM 715 O O . ASP A 1 90 ? 3.798 18.120 5.764 1.00 47.84 90 ASP A O 1
ATOM 719 N N . LEU A 1 91 ? 2.940 16.971 4.057 1.00 50.53 91 LEU A N 1
ATOM 720 C CA . LEU A 1 91 ? 4.235 16.734 3.403 1.00 50.53 91 LEU A CA 1
ATOM 721 C C . LEU A 1 91 ? 4.617 17.889 2.453 1.00 50.53 91 LEU A C 1
ATOM 723 O O . LEU A 1 91 ? 5.459 17.711 1.582 1.00 50.53 91 LEU A O 1
ATOM 727 N N . THR A 1 92 ? 4.007 19.073 2.587 1.00 44.50 92 THR A N 1
ATOM 728 C CA . THR A 1 92 ? 4.248 20.214 1.686 1.00 44.50 92 THR A CA 1
ATOM 729 C C . THR A 1 92 ? 4.732 21.499 2.358 1.00 44.50 92 THR A C 1
ATOM 731 O O . THR A 1 92 ? 4.939 22.474 1.643 1.00 44.50 92 THR A O 1
ATOM 734 N N . ALA A 1 93 ? 4.963 21.553 3.677 1.00 42.97 93 ALA A N 1
ATOM 735 C CA . ALA A 1 93 ? 5.375 22.817 4.301 1.00 42.97 93 ALA A CA 1
ATOM 736 C C . ALA A 1 93 ? 6.133 22.679 5.639 1.00 42.97 93 ALA A C 1
ATOM 738 O O . ALA A 1 93 ? 5.636 23.141 6.650 1.00 42.97 93 ALA A O 1
ATOM 739 N N . ASN A 1 94 ? 7.374 22.174 5.657 1.00 39.31 94 ASN A N 1
ATOM 740 C CA . ASN A 1 94 ? 8.349 22.395 6.762 1.00 39.31 94 ASN A CA 1
ATOM 741 C C . ASN A 1 94 ? 8.558 21.271 7.810 1.00 39.31 94 ASN A C 1
ATOM 743 O O . ASN A 1 94 ? 8.642 21.531 9.004 1.00 39.31 94 ASN A O 1
ATOM 747 N N . GLY A 1 95 ? 8.777 20.030 7.367 1.00 45.94 95 GLY A N 1
ATOM 748 C CA . GLY A 1 95 ? 9.956 19.253 7.800 1.00 45.94 95 GLY A CA 1
ATOM 749 C C . GLY A 1 95 ? 10.239 18.950 9.286 1.00 45.94 95 GLY A C 1
ATOM 750 O O . GLY A 1 95 ? 11.417 18.855 9.623 1.00 45.94 95 GLY A O 1
ATOM 751 N N . SER A 1 96 ? 9.264 18.732 10.174 1.00 40.75 96 SER A N 1
ATOM 752 C CA . SER A 1 96 ? 9.599 18.382 11.576 1.00 40.75 96 SER A CA 1
ATOM 753 C C . SER A 1 96 ? 8.648 17.407 12.286 1.00 40.75 96 SER A C 1
ATOM 755 O O . SER A 1 96 ? 8.254 17.621 13.419 1.00 40.75 96 SER A O 1
ATOM 757 N N . GLU A 1 97 ? 8.308 16.304 11.621 1.00 36.62 97 GLU A N 1
ATOM 758 C CA . GLU A 1 97 ? 8.333 14.919 12.144 1.00 36.62 97 GLU A CA 1
ATOM 759 C C . GLU A 1 97 ? 7.753 14.032 11.038 1.00 36.62 97 GLU A C 1
ATOM 761 O O . GLU A 1 97 ? 6.548 13.811 10.921 1.00 36.62 97 GLU A O 1
ATOM 766 N N . VAL A 1 98 ? 8.622 13.568 10.140 1.00 44.03 98 VAL A N 1
ATOM 767 C CA . VAL A 1 98 ? 8.218 12.637 9.087 1.00 44.03 98 VAL A CA 1
ATOM 768 C C . VAL A 1 98 ? 7.840 11.329 9.772 1.00 44.03 98 VAL A C 1
ATOM 770 O O . VAL A 1 98 ? 8.723 10.610 10.239 1.00 44.03 98 VAL A O 1
ATOM 773 N N . ILE A 1 99 ? 6.546 10.995 9.824 1.00 44.56 99 ILE A N 1
ATOM 774 C CA . ILE A 1 99 ? 6.135 9.605 10.051 1.00 44.56 99 ILE A CA 1
ATOM 775 C C . ILE A 1 99 ? 6.886 8.770 9.019 1.00 44.56 99 ILE A C 1
ATOM 777 O O . ILE A 1 99 ? 6.647 8.905 7.814 1.00 44.56 99 ILE A O 1
ATOM 781 N N . LYS A 1 100 ? 7.840 7.959 9.488 1.00 53.69 100 LYS A N 1
ATOM 782 C CA . LYS A 1 100 ? 8.701 7.176 8.609 1.00 53.69 100 LYS A CA 1
ATOM 783 C C . LYS A 1 100 ? 7.827 6.184 7.863 1.00 53.69 100 LYS A C 1
ATOM 785 O O . LYS A 1 100 ? 7.052 5.442 8.458 1.00 53.69 100 LYS A O 1
ATOM 790 N N . MET A 1 101 ? 7.960 6.190 6.543 1.00 52.78 101 MET A N 1
ATOM 791 C CA . MET A 1 101 ? 7.198 5.331 5.647 1.00 52.78 101 MET A CA 1
ATOM 792 C C . MET A 1 101 ? 7.385 3.869 6.056 1.00 52.78 101 MET A C 1
ATOM 794 O O . MET A 1 101 ? 8.474 3.310 5.868 1.00 52.78 101 MET A O 1
ATOM 798 N N . TRP A 1 102 ? 6.341 3.198 6.554 1.00 59.47 102 TRP A N 1
ATOM 799 C CA . TRP A 1 102 ? 6.365 1.745 6.469 1.00 59.47 102 TRP A CA 1
ATOM 800 C C . TRP A 1 102 ? 6.348 1.380 5.010 1.00 59.47 102 TRP A C 1
ATOM 802 O O . TRP A 1 102 ? 5.503 1.836 4.247 1.00 59.47 102 TRP A O 1
ATOM 812 N N . SER A 1 103 ? 7.327 0.591 4.632 1.00 65.25 103 SER A N 1
ATOM 813 C CA . SER A 1 103 ? 7.600 0.269 3.256 1.00 65.25 103 SER A CA 1
ATOM 814 C C . SER A 1 103 ? 7.790 -1.227 3.159 1.00 65.25 103 SER A C 1
ATOM 816 O O . SER A 1 103 ? 8.771 -1.769 3.675 1.00 65.25 103 SER A O 1
ATOM 818 N N . GLY A 1 104 ? 6.830 -1.885 2.520 1.00 73.81 104 GLY A N 1
ATOM 819 C CA . GLY A 1 104 ? 7.084 -3.166 1.889 1.00 73.81 104 GLY A CA 1
ATOM 820 C C . GLY A 1 104 ? 7.788 -2.887 0.571 1.00 73.81 104 GLY A C 1
ATOM 821 O O . GLY A 1 104 ? 7.206 -2.238 -0.298 1.00 73.81 104 GLY A O 1
ATOM 822 N N . ASP A 1 105 ? 9.031 -3.340 0.434 1.00 82.19 105 ASP A N 1
ATOM 823 C CA . ASP A 1 105 ? 9.714 -3.294 -0.853 1.00 82.19 105 ASP A CA 1
ATOM 824 C C . ASP A 1 105 ? 9.316 -4.537 -1.648 1.00 82.19 105 ASP A C 1
ATOM 826 O O . ASP A 1 105 ? 9.228 -5.638 -1.116 1.00 82.19 105 ASP A O 1
ATOM 830 N N . LEU A 1 106 ? 9.046 -4.367 -2.932 1.00 89.81 106 LEU A N 1
ATOM 831 C CA . LEU A 1 106 ? 8.715 -5.443 -3.849 1.00 89.81 106 LEU A CA 1
ATOM 832 C C . LEU A 1 106 ? 9.651 -5.339 -5.041 1.00 89.81 106 LEU A C 1
ATOM 834 O O . LEU A 1 106 ? 9.566 -4.399 -5.828 1.00 89.81 106 LEU A O 1
ATOM 838 N N . ARG A 1 107 ? 10.551 -6.306 -5.193 1.00 91.75 107 ARG A N 1
ATOM 839 C CA . ARG A 1 107 ? 11.440 -6.395 -6.351 1.00 91.75 107 ARG A CA 1
ATOM 840 C C . ARG A 1 107 ? 10.635 -6.688 -7.607 1.00 91.75 107 ARG A C 1
ATOM 842 O O . ARG A 1 107 ? 9.799 -7.593 -7.609 1.00 91.75 107 ARG A O 1
ATOM 849 N N . MET A 1 108 ? 10.934 -6.002 -8.702 1.00 91.38 108 MET A N 1
ATOM 850 C CA . MET A 1 108 ? 10.305 -6.175 -10.014 1.00 91.38 108 MET A CA 1
ATOM 851 C C . MET A 1 108 ? 10.796 -7.442 -10.745 1.00 91.38 108 MET A C 1
ATOM 853 O O . MET A 1 108 ? 11.001 -7.455 -11.954 1.00 91.38 108 MET A O 1
ATOM 857 N N . THR A 1 109 ? 10.957 -8.548 -10.015 1.00 90.44 109 THR A N 1
ATOM 858 C CA . THR A 1 109 ? 11.445 -9.839 -10.515 1.00 90.44 109 THR A CA 1
ATOM 859 C C . THR A 1 109 ? 10.364 -10.924 -10.461 1.00 90.44 109 THR A C 1
ATOM 861 O O . THR A 1 109 ? 9.432 -10.886 -9.645 1.00 90.44 109 THR A O 1
ATOM 864 N N . GLY A 1 110 ? 10.468 -11.916 -11.353 1.00 92.38 110 GLY A N 1
ATOM 865 C CA . GLY A 1 110 ? 9.530 -13.040 -11.432 1.00 92.38 110 GLY A CA 1
ATOM 866 C C . GLY A 1 110 ? 8.073 -12.584 -11.579 1.00 92.38 110 GLY A C 1
ATOM 867 O O . GLY A 1 110 ? 7.745 -11.743 -12.413 1.00 92.38 110 GLY A O 1
ATOM 868 N N . ASN A 1 111 ? 7.188 -13.091 -10.716 1.00 94.31 111 ASN A N 1
ATOM 869 C CA . ASN A 1 111 ? 5.752 -12.774 -10.717 1.00 94.31 111 ASN A CA 1
ATOM 870 C C . ASN A 1 111 ? 5.402 -11.420 -10.063 1.00 94.31 111 ASN A C 1
ATOM 872 O O . ASN A 1 111 ? 4.329 -11.273 -9.470 1.00 94.31 111 ASN A O 1
ATOM 876 N N . TRP A 1 112 ? 6.287 -10.423 -10.147 1.00 94.19 112 TRP A N 1
ATOM 877 C CA . TRP A 1 112 ? 6.134 -9.133 -9.464 1.00 94.19 112 TRP A CA 1
ATOM 878 C C . TRP A 1 112 ? 4.805 -8.434 -9.758 1.00 94.19 112 TRP A C 1
ATOM 880 O O . TRP A 1 112 ? 4.225 -7.827 -8.870 1.00 94.19 112 TRP A O 1
ATOM 890 N N . ARG A 1 113 ? 4.259 -8.580 -10.970 1.00 95.88 113 ARG A N 1
ATOM 891 C CA . ARG A 1 113 ? 2.959 -8.007 -11.361 1.00 95.88 113 ARG A CA 1
ATOM 892 C C . ARG A 1 113 ? 1.806 -8.526 -10.508 1.00 95.88 113 ARG A C 1
ATOM 894 O O . ARG A 1 113 ? 0.964 -7.763 -10.041 1.00 95.88 113 ARG A O 1
ATOM 901 N N . ARG A 1 114 ? 1.777 -9.846 -10.296 1.00 95.31 114 ARG A N 1
ATOM 902 C CA . ARG A 1 114 ? 0.771 -10.517 -9.464 1.00 95.31 114 ARG A CA 1
ATOM 903 C C . ARG A 1 114 ? 0.962 -10.154 -7.995 1.00 95.31 114 ARG A C 1
ATOM 905 O O . ARG A 1 114 ? -0.030 -9.871 -7.328 1.00 95.31 114 ARG A O 1
ATOM 912 N N . ARG A 1 115 ? 2.215 -10.138 -7.530 1.00 94.62 115 ARG A N 1
ATOM 913 C CA . ARG A 1 115 ? 2.583 -9.733 -6.167 1.00 94.62 115 ARG A CA 1
ATOM 914 C C . ARG A 1 115 ? 2.150 -8.293 -5.879 1.00 94.62 115 ARG A C 1
ATOM 916 O O . ARG A 1 115 ? 1.457 -8.055 -4.900 1.00 94.62 115 ARG A O 1
ATOM 923 N N . LEU A 1 116 ? 2.425 -7.365 -6.799 1.00 94.81 116 LEU A N 1
ATOM 924 C CA . LEU A 1 116 ? 2.028 -5.961 -6.700 1.00 94.81 116 LEU A CA 1
ATOM 925 C C . LEU A 1 116 ? 0.512 -5.819 -6.576 1.00 94.81 116 LEU A C 1
ATOM 927 O O . LEU A 1 116 ? 0.040 -5.137 -5.670 1.00 94.81 116 LEU A O 1
ATOM 931 N N . ARG A 1 117 ? -0.257 -6.482 -7.451 1.00 95.56 117 ARG A N 1
ATOM 932 C CA . ARG A 1 117 ? -1.727 -6.444 -7.404 1.00 95.56 117 ARG A CA 1
ATOM 933 C C . ARG A 1 117 ? -2.265 -6.899 -6.047 1.00 95.56 117 ARG A C 1
ATOM 935 O O . ARG A 1 117 ? -3.193 -6.293 -5.523 1.00 95.56 117 ARG A O 1
ATOM 942 N N . ARG A 1 118 ? -1.688 -7.964 -5.483 1.00 94.25 118 ARG A N 1
ATOM 943 C CA . ARG A 1 118 ? -2.092 -8.509 -4.180 1.00 94.25 118 ARG A CA 1
ATOM 944 C C . ARG A 1 118 ? -1.725 -7.574 -3.035 1.00 94.25 118 ARG A C 1
ATOM 946 O O . ARG A 1 118 ? -2.621 -7.169 -2.306 1.00 94.25 118 ARG A O 1
ATOM 953 N N . ALA A 1 119 ? -0.460 -7.176 -2.942 1.00 91.94 119 ALA A N 1
ATOM 954 C CA . ALA A 1 119 ? 0.035 -6.308 -1.878 1.00 91.94 119 ALA A CA 1
ATOM 955 C C . ALA A 1 119 ? -0.670 -4.938 -1.871 1.00 91.94 119 ALA A C 1
ATOM 957 O O . ALA A 1 119 ? -1.141 -4.482 -0.834 1.00 91.94 119 ALA A O 1
ATOM 958 N N . SER A 1 120 ? -0.834 -4.300 -3.036 1.00 93.12 120 SER A N 1
ATOM 959 C CA . SER A 1 120 ? -1.578 -3.031 -3.145 1.00 93.12 120 SER A CA 1
ATOM 960 C C . SER A 1 120 ? -3.083 -3.194 -2.888 1.00 93.12 120 SER A C 1
ATOM 962 O O . SER A 1 120 ? -3.711 -2.313 -2.304 1.00 93.12 120 SER A O 1
ATOM 964 N N . GLY A 1 121 ? -3.676 -4.330 -3.267 1.00 93.88 121 GLY A N 1
ATOM 965 C CA . GLY A 1 121 ? -5.056 -4.668 -2.918 1.00 93.88 121 GLY A CA 1
ATOM 966 C C . GLY A 1 121 ? -5.257 -4.842 -1.410 1.00 93.88 121 GLY A C 1
ATOM 967 O O . GLY A 1 121 ? -6.210 -4.305 -0.850 1.00 93.88 121 GLY A O 1
ATOM 968 N N . GLU A 1 122 ? -4.340 -5.532 -0.735 1.00 91.69 122 GLU A N 1
ATOM 969 C CA . GLU A 1 122 ? -4.348 -5.681 0.722 1.00 91.69 122 GLU A CA 1
ATOM 970 C C . GLU A 1 122 ? -4.185 -4.325 1.420 1.00 91.69 122 GLU A C 1
ATOM 972 O O . GLU A 1 122 ? -4.971 -3.995 2.311 1.00 91.69 122 GLU A O 1
ATOM 977 N N . ALA A 1 123 ? -3.245 -3.492 0.951 1.00 91.19 123 ALA A N 1
ATOM 978 C CA . ALA A 1 123 ? -3.076 -2.119 1.426 1.00 91.19 123 ALA A CA 1
ATOM 979 C C . ALA A 1 123 ? -4.400 -1.349 1.370 1.00 91.19 123 ALA A C 1
ATOM 981 O O . ALA A 1 123 ? -4.795 -0.708 2.345 1.00 91.19 123 ALA A O 1
ATOM 982 N N . LEU A 1 124 ? -5.115 -1.461 0.246 1.00 92.00 124 LEU A N 1
ATOM 983 C CA . LEU A 1 124 ? -6.402 -0.814 0.027 1.00 92.00 124 LEU A CA 1
ATOM 984 C C . LEU A 1 124 ? -7.470 -1.274 1.031 1.00 92.00 124 LEU A C 1
ATOM 986 O O . LEU A 1 124 ? -8.245 -0.450 1.522 1.00 92.00 124 LEU A O 1
ATOM 990 N N . VAL A 1 125 ? -7.519 -2.568 1.353 1.00 92.19 125 VAL A N 1
ATOM 991 C CA . VAL A 1 125 ? -8.447 -3.111 2.359 1.00 92.19 125 VAL A CA 1
ATOM 992 C C . VAL A 1 125 ? -8.115 -2.566 3.747 1.00 92.19 125 VAL A C 1
ATOM 994 O O . VAL A 1 125 ? -9.014 -2.087 4.445 1.00 92.19 125 VAL A O 1
ATOM 997 N N . LEU A 1 126 ? -6.833 -2.567 4.122 1.00 90.44 126 LEU A N 1
ATOM 998 C CA . LEU A 1 126 ? -6.365 -2.075 5.419 1.00 90.44 126 LEU A CA 1
ATOM 999 C C . LEU A 1 126 ? -6.723 -0.598 5.629 1.00 90.44 126 LEU A C 1
ATOM 1001 O O . LEU A 1 126 ? -7.287 -0.245 6.669 1.00 90.44 126 LEU A O 1
ATOM 1005 N N . VAL A 1 127 ? -6.461 0.258 4.634 1.00 91.62 127 VAL A N 1
ATOM 1006 C CA . VAL A 1 127 ? -6.762 1.694 4.746 1.00 91.62 127 VAL A CA 1
ATOM 1007 C C . VAL A 1 127 ? -8.258 1.989 4.723 1.00 91.62 127 VAL A C 1
ATOM 1009 O O . VAL A 1 127 ? -8.692 2.930 5.382 1.00 91.62 127 VAL A O 1
ATOM 1012 N N . ASN A 1 128 ? -9.069 1.184 4.029 1.00 92.62 128 ASN A N 1
ATOM 1013 C CA . ASN A 1 128 ? -10.522 1.374 3.988 1.00 92.62 128 ASN A CA 1
ATOM 1014 C C . ASN A 1 128 ? -11.219 0.965 5.278 1.00 92.62 128 ASN A C 1
ATOM 1016 O O . ASN A 1 128 ? -12.100 1.671 5.771 1.00 92.62 128 ASN A O 1
ATOM 1020 N N . GLN A 1 129 ? -10.872 -0.211 5.793 1.00 89.81 129 GLN A N 1
ATOM 1021 C CA . GLN A 1 129 ? -11.626 -0.808 6.888 1.00 89.81 129 GLN A CA 1
ATOM 1022 C C . GLN A 1 129 ? -11.121 -0.357 8.250 1.00 89.81 129 GLN A C 1
ATOM 1024 O O . GLN A 1 129 ? -11.906 -0.371 9.196 1.00 89.81 129 GLN A O 1
ATOM 1029 N N . ARG A 1 130 ? -9.851 0.067 8.336 1.00 87.25 130 ARG A N 1
ATOM 1030 C CA . ARG A 1 130 ? -9.105 0.236 9.584 1.00 87.25 130 ARG A CA 1
ATOM 1031 C C . ARG A 1 130 ? -9.235 -1.029 10.451 1.00 87.25 130 ARG A C 1
ATOM 1033 O O . ARG A 1 130 ? -10.218 -1.190 11.179 1.00 87.25 130 ARG A O 1
ATOM 1040 N N . PRO A 1 131 ? -8.268 -1.950 10.365 1.00 88.56 131 PRO A N 1
ATOM 1041 C CA . PRO A 1 131 ? -8.411 -3.295 10.907 1.00 88.56 131 PRO A CA 1
ATOM 1042 C C . PRO A 1 131 ? -8.776 -3.292 12.399 1.00 88.56 131 PRO A C 1
ATOM 1044 O O . PRO A 1 131 ? -8.367 -2.414 13.165 1.00 88.56 131 PRO A O 1
ATOM 1047 N N . ARG A 1 132 ? -9.577 -4.279 12.814 1.00 92.44 132 ARG A N 1
ATOM 1048 C CA . ARG A 1 132 ? -9.985 -4.465 14.213 1.00 92.44 132 ARG A CA 1
ATOM 1049 C C . ARG A 1 132 ? -9.001 -5.371 14.938 1.00 92.44 132 ARG A C 1
ATOM 1051 O O . ARG A 1 132 ? -8.525 -6.356 14.383 1.00 92.44 132 ARG A O 1
ATOM 1058 N N . CYS A 1 133 ? -8.737 -5.055 16.201 1.00 93.62 133 CYS A N 1
ATOM 1059 C CA . CYS A 1 133 ? -7.870 -5.841 17.063 1.00 93.62 133 CYS A CA 1
ATOM 1060 C C . CYS A 1 133 ? -8.393 -7.281 17.182 1.00 93.62 133 CYS A C 1
ATOM 1062 O O . CYS A 1 133 ? -9.564 -7.458 17.532 1.00 93.62 133 CYS A O 1
ATOM 1064 N N . PRO A 1 134 ? -7.563 -8.314 16.951 1.00 93.56 134 PRO A N 1
ATOM 1065 C CA . PRO A 1 134 ? -8.004 -9.701 17.078 1.00 93.56 134 PRO A CA 1
ATOM 1066 C C . PRO A 1 134 ? -8.462 -10.032 18.506 1.00 93.56 134 PRO A C 1
ATOM 1068 O O . PRO A 1 134 ? -9.441 -10.766 18.655 1.00 93.56 134 PRO A O 1
ATOM 1071 N N . ASN A 1 135 ? -7.836 -9.409 19.514 1.00 94.62 135 ASN A N 1
ATOM 1072 C CA . ASN A 1 135 ? -8.027 -9.707 20.937 1.00 94.62 135 ASN A CA 1
ATOM 1073 C C . ASN A 1 135 ? -9.260 -9.013 21.533 1.00 94.62 135 ASN A C 1
ATOM 1075 O O . ASN A 1 135 ? -10.068 -9.656 22.189 1.00 94.62 135 ASN A O 1
ATOM 1079 N N . CYS A 1 136 ? -9.420 -7.703 21.312 1.00 94.69 136 CYS A N 1
ATOM 1080 C CA . CYS A 1 136 ? -10.470 -6.905 21.967 1.00 94.69 136 CYS A CA 1
ATOM 1081 C C . CYS A 1 136 ? -11.448 -6.223 20.998 1.00 94.69 136 CYS A C 1
ATOM 1083 O O . CYS A 1 136 ? -12.317 -5.474 21.433 1.00 94.69 136 CYS A O 1
ATOM 1085 N N . LYS A 1 137 ? -11.295 -6.431 19.680 1.00 94.44 137 LYS A N 1
ATOM 1086 C CA . LYS A 1 137 ? -12.136 -5.865 18.601 1.00 94.44 137 LYS A CA 1
ATOM 1087 C C . LYS A 1 137 ? -12.167 -4.330 18.498 1.00 94.44 137 LYS A C 1
ATOM 1089 O O . LYS A 1 137 ? -12.825 -3.783 17.607 1.00 94.44 137 LYS A O 1
ATOM 1094 N N . LYS A 1 138 ? -11.407 -3.616 19.333 1.00 93.62 138 LYS A N 1
ATOM 1095 C CA . LYS A 1 138 ? -11.185 -2.169 19.196 1.00 93.62 138 LYS A CA 1
ATOM 1096 C C . LYS A 1 138 ? -10.398 -1.844 17.915 1.00 93.62 138 LYS A C 1
ATOM 1098 O O . LYS A 1 138 ? -9.676 -2.713 17.418 1.00 93.62 138 LYS A O 1
ATOM 1103 N N . PRO A 1 139 ? -10.554 -0.646 17.330 1.00 92.25 139 PRO A N 1
ATOM 1104 C CA . PRO A 1 139 ? -9.752 -0.204 16.195 1.00 92.25 139 PRO A CA 1
ATOM 1105 C C . PRO A 1 139 ? -8.245 -0.316 16.446 1.00 92.25 139 PRO A C 1
ATOM 1107 O O . PRO A 1 139 ? -7.746 -0.081 17.550 1.00 92.25 139 PRO A O 1
ATOM 1110 N N . LEU A 1 140 ? -7.509 -0.652 15.391 1.00 92.50 140 LEU A N 1
ATOM 1111 C CA . LEU A 1 140 ? -6.058 -0.545 15.385 1.00 92.50 140 LEU A CA 1
ATOM 1112 C C . LEU A 1 140 ? -5.635 0.842 14.874 1.00 92.50 140 LEU A C 1
ATOM 1114 O O . LEU A 1 140 ? -6.286 1.456 14.023 1.00 92.50 140 LEU A O 1
ATOM 1118 N N . VAL A 1 141 ? -4.534 1.347 15.413 1.00 89.88 141 VAL A N 1
ATOM 1119 C CA . VAL A 1 141 ? -3.847 2.578 15.003 1.00 89.88 141 VAL A CA 1
ATOM 1120 C C . VAL A 1 141 ? -2.498 2.224 14.396 1.00 89.88 141 VAL A C 1
ATOM 1122 O O . VAL A 1 141 ? -1.879 1.239 14.798 1.00 89.88 141 VAL A O 1
ATOM 1125 N N . LEU A 1 142 ? -2.021 3.049 13.467 1.00 86.88 142 LEU A N 1
ATOM 1126 C CA . LEU A 1 142 ? -0.652 2.946 12.981 1.00 86.88 142 LEU A CA 1
ATOM 1127 C C . LEU A 1 142 ? 0.310 3.318 14.123 1.00 86.88 142 LEU A C 1
ATOM 1129 O O . LEU A 1 142 ? 0.194 4.398 14.716 1.00 86.88 142 LEU A O 1
ATOM 1133 N N . ARG A 1 143 ? 1.205 2.392 14.468 1.00 85.25 143 ARG A N 1
ATOM 1134 C CA . ARG A 1 143 ? 2.255 2.530 15.488 1.00 85.25 143 ARG A CA 1
ATOM 1135 C C . ARG A 1 143 ? 3.578 2.059 14.918 1.00 85.25 143 ARG A C 1
ATOM 1137 O O . ARG A 1 143 ? 3.585 1.308 13.954 1.00 85.25 143 ARG A O 1
ATOM 1144 N N . GLU A 1 144 ? 4.674 2.430 15.563 1.00 78.81 144 GLU A N 1
ATOM 1145 C CA . GLU A 1 144 ? 6.024 2.036 15.161 1.00 78.81 144 GLU A CA 1
ATOM 1146 C C . GLU A 1 144 ? 6.684 1.218 16.263 1.00 78.81 144 GLU A C 1
ATOM 1148 O O . GLU A 1 144 ? 6.464 1.461 17.456 1.00 78.81 144 GLU A O 1
ATOM 1153 N N . ARG A 1 145 ? 7.470 0.212 15.879 1.00 78.31 145 ARG A N 1
ATOM 1154 C CA . ARG A 1 145 ? 8.300 -0.514 16.839 1.00 78.31 145 ARG A CA 1
ATOM 1155 C C . ARG A 1 145 ? 9.547 0.303 17.160 1.00 78.31 145 ARG A C 1
ATOM 1157 O O . ARG A 1 145 ? 10.123 0.934 16.283 1.00 78.31 145 ARG A O 1
ATOM 1164 N N . ARG A 1 146 ? 9.985 0.285 18.419 1.00 77.94 146 ARG A N 1
ATOM 1165 C CA . ARG A 1 146 ? 11.148 1.076 18.861 1.00 77.94 146 ARG A CA 1
ATOM 1166 C C . ARG A 1 146 ? 12.482 0.549 18.329 1.00 77.94 146 ARG A C 1
ATOM 1168 O O . ARG A 1 146 ? 13.406 1.330 18.166 1.00 77.94 146 ARG A O 1
ATOM 1175 N N . ASP A 1 147 ? 12.575 -0.757 18.101 1.00 74.88 147 ASP A N 1
ATOM 1176 C CA . ASP A 1 147 ? 13.798 -1.471 17.724 1.00 74.88 147 ASP A CA 1
ATOM 1177 C C . ASP A 1 147 ? 14.201 -1.215 16.269 1.00 74.88 147 ASP A C 1
ATOM 1179 O O . ASP A 1 147 ? 15.340 -0.860 15.986 1.00 74.88 147 ASP A O 1
ATOM 1183 N N . ASN A 1 148 ? 13.261 -1.382 15.345 1.00 69.69 148 ASN A N 1
ATOM 1184 C CA . ASN A 1 148 ? 13.514 -1.332 13.910 1.00 69.69 148 ASN A CA 1
ATOM 1185 C C . ASN A 1 148 ? 12.699 -0.249 13.193 1.00 69.69 148 ASN A C 1
ATOM 1187 O O . ASN A 1 148 ? 12.733 -0.183 11.964 1.00 69.69 148 ASN A O 1
ATOM 1191 N N . GLN A 1 149 ? 11.949 0.568 13.946 1.00 68.81 149 GLN A N 1
ATOM 1192 C CA . GLN A 1 149 ? 11.082 1.635 13.427 1.00 68.81 149 GLN A CA 1
ATOM 1193 C C . GLN A 1 149 ? 10.053 1.129 12.405 1.00 68.81 149 GLN A C 1
ATOM 1195 O O . GLN A 1 149 ? 9.500 1.891 11.616 1.00 68.81 149 GLN A O 1
ATOM 1200 N N . GLN A 1 150 ? 9.766 -0.176 12.408 1.00 73.44 150 GLN A N 1
ATOM 1201 C CA . GLN A 1 150 ? 8.795 -0.768 11.508 1.00 73.44 150 GLN A CA 1
ATOM 1202 C C . GLN A 1 150 ? 7.393 -0.426 11.998 1.00 73.44 150 GLN A C 1
ATOM 1204 O O . GLN A 1 150 ? 7.031 -0.737 13.137 1.00 73.44 150 GLN A O 1
ATOM 1209 N N . GLN A 1 151 ? 6.585 0.180 11.132 1.00 79.81 151 GLN A N 1
ATOM 1210 C CA . GLN A 1 151 ? 5.188 0.412 11.461 1.00 79.81 151 GLN A CA 1
ATOM 1211 C C . GLN A 1 151 ? 4.351 -0.869 11.413 1.00 79.81 151 GLN A C 1
ATOM 1213 O O . GLN A 1 151 ? 4.626 -1.821 10.680 1.00 79.81 151 GLN A O 1
ATOM 1218 N N . PHE A 1 152 ? 3.316 -0.884 12.235 1.00 87.06 152 PHE A N 1
ATOM 1219 C CA . PHE A 1 152 ? 2.341 -1.951 12.350 1.00 87.06 152 PHE A CA 1
ATOM 1220 C C . PHE A 1 152 ? 1.018 -1.372 12.857 1.00 87.06 152 PHE A C 1
ATOM 1222 O O . PHE A 1 152 ? 0.963 -0.271 13.411 1.00 87.06 152 PHE A O 1
ATOM 1229 N N . PHE A 1 153 ? -0.065 -2.124 12.702 1.00 89.50 153 PHE A N 1
ATOM 1230 C CA . PHE A 1 153 ? -1.352 -1.764 13.282 1.00 89.50 153 PHE A CA 1
ATOM 1231 C C . PHE A 1 153 ? -1.418 -2.291 14.717 1.00 89.50 153 PHE A C 1
ATOM 1233 O O . PHE A 1 153 ? -1.575 -3.489 14.935 1.00 89.50 153 PHE A O 1
ATOM 1240 N N . GLY A 1 154 ? -1.282 -1.407 15.704 1.00 91.31 154 GLY A N 1
ATOM 1241 C CA . GLY A 1 154 ? -1.367 -1.741 17.128 1.00 91.31 154 GLY A CA 1
ATOM 1242 C C . GLY A 1 154 ? -2.687 -1.298 17.750 1.00 91.31 154 GLY A C 1
ATOM 1243 O O . GLY A 1 154 ? -3.290 -0.322 17.309 1.00 91.31 154 GLY A O 1
ATOM 1244 N N . CYS A 1 155 ? -3.154 -2.004 18.779 1.00 94.38 155 CYS A N 1
ATOM 1245 C CA . CYS A 1 155 ? -4.412 -1.678 19.447 1.00 94.38 155 CYS A CA 1
ATOM 1246 C C . CYS A 1 155 ? -4.409 -0.251 20.008 1.00 94.38 155 CYS A C 1
ATOM 1248 O O . CYS A 1 155 ? -3.431 0.199 20.611 1.00 94.38 155 CYS A O 1
ATOM 1250 N N . GLU A 1 156 ? -5.512 0.477 19.817 1.00 93.44 156 GLU A N 1
ATOM 1251 C CA . GLU A 1 156 ? -5.677 1.808 20.414 1.00 93.44 156 GLU A CA 1
ATOM 1252 C C . GLU A 1 156 ? -5.597 1.757 21.947 1.00 93.44 156 GLU A C 1
ATOM 1254 O O . GLU A 1 156 ? -5.040 2.657 22.559 1.00 93.44 156 GLU A O 1
ATOM 1259 N N . ASP A 1 157 ? -6.041 0.650 22.547 1.00 94.69 157 ASP A N 1
ATOM 1260 C CA . ASP A 1 157 ? -6.121 0.463 23.999 1.00 94.69 157 ASP A CA 1
ATOM 1261 C C . ASP A 1 157 ? -4.834 -0.059 24.661 1.00 94.69 157 ASP A C 1
ATOM 1263 O O . ASP A 1 157 ? -4.852 -0.595 25.768 1.00 94.69 157 ASP A O 1
ATOM 1267 N N . TYR A 1 158 ? -3.696 0.029 23.980 1.00 90.81 158 TYR A N 1
ATOM 1268 C CA . TYR A 1 158 ? -2.404 -0.258 24.603 1.00 90.81 158 TYR A CA 1
ATOM 1269 C C . TYR A 1 158 ? -2.121 0.755 25.736 1.00 90.81 158 TYR A C 1
ATOM 1271 O O . TYR A 1 158 ? -2.323 1.950 25.512 1.00 90.81 158 TYR A O 1
ATOM 1279 N N . PRO A 1 159 ? -1.608 0.335 26.915 1.00 93.44 159 PRO A N 1
ATOM 1280 C CA . PRO A 1 159 ? -1.022 -0.978 27.216 1.00 93.44 159 PRO A CA 1
ATOM 1281 C C . PRO A 1 159 ? -2.007 -2.055 27.693 1.00 93.44 159 PRO A C 1
ATOM 1283 O O . PRO A 1 159 ? -1.603 -3.203 27.843 1.00 93.44 159 PRO A O 1
ATOM 1286 N N . ARG A 1 160 ? -3.292 -1.735 27.895 1.00 95.44 160 ARG A N 1
ATOM 1287 C CA . ARG A 1 160 ? -4.304 -2.705 28.366 1.00 95.44 160 ARG A CA 1
ATOM 1288 C C . ARG A 1 160 ? -4.567 -3.829 27.365 1.00 95.44 160 ARG A C 1
ATOM 1290 O O . ARG A 1 160 ? -4.952 -4.926 27.754 1.00 95.44 160 ARG A O 1
ATOM 1297 N N . CYS A 1 161 ? -4.354 -3.569 26.077 1.00 95.75 161 CYS A N 1
ATOM 1298 C CA . CYS A 1 161 ? -4.378 -4.582 25.032 1.00 95.75 161 CYS A CA 1
ATOM 1299 C C . CYS A 1 161 ? -3.151 -4.454 24.122 1.00 95.75 161 CYS A C 1
ATOM 1301 O O . CYS A 1 161 ? -2.895 -3.397 23.548 1.00 95.75 161 CYS A O 1
ATOM 1303 N N . ASN A 1 162 ? -2.418 -5.554 23.955 1.00 93.38 162 ASN A N 1
ATOM 1304 C CA . ASN A 1 162 ? -1.210 -5.659 23.128 1.00 93.38 162 ASN A CA 1
ATOM 1305 C C . ASN A 1 162 ? -1.470 -6.250 21.728 1.00 93.38 162 ASN A C 1
ATOM 1307 O O . ASN A 1 162 ? -0.526 -6.594 21.017 1.00 93.38 162 ASN A O 1
ATOM 1311 N N . GLY A 1 163 ? -2.739 -6.387 21.328 1.00 93.00 163 GLY A N 1
ATOM 1312 C CA . GLY A 1 163 ? -3.094 -6.920 20.017 1.00 93.00 163 GLY A CA 1
ATOM 1313 C C . GLY A 1 163 ? -2.510 -6.068 18.891 1.00 93.00 163 GLY A C 1
ATOM 1314 O O . GLY A 1 163 ? -2.574 -4.836 18.926 1.00 93.00 163 GLY A O 1
ATOM 1315 N N . SER A 1 164 ? -1.935 -6.729 17.892 1.00 90.88 164 SER A N 1
ATOM 1316 C CA . SER A 1 164 ? -1.335 -6.079 16.733 1.00 90.88 164 SER A CA 1
ATOM 1317 C C . SER A 1 164 ? -1.490 -6.930 15.482 1.00 90.88 164 SER A C 1
ATOM 1319 O O . SER A 1 164 ? -1.636 -8.147 15.574 1.00 90.88 164 SER A O 1
ATOM 1321 N N . ILE A 1 165 ? -1.459 -6.282 14.322 1.00 88.69 165 ILE A N 1
ATOM 1322 C CA . ILE A 1 165 ? -1.290 -6.948 13.033 1.00 88.69 165 ILE A CA 1
ATOM 1323 C C . ILE A 1 165 ? -0.177 -6.258 12.247 1.00 88.69 165 ILE A C 1
ATOM 1325 O O . ILE A 1 165 ? 0.040 -5.046 12.367 1.00 88.69 165 ILE A O 1
ATOM 1329 N N . THR A 1 166 ? 0.537 -7.038 11.447 1.00 84.38 166 THR A N 1
ATOM 1330 C CA . THR A 1 166 ? 1.496 -6.517 10.477 1.00 84.38 166 THR A CA 1
ATOM 1331 C C . THR A 1 166 ? 0.752 -5.873 9.313 1.00 84.38 166 THR A C 1
ATOM 1333 O O . THR A 1 166 ? -0.379 -6.230 8.989 1.00 84.38 166 THR A O 1
ATOM 1336 N N . ILE A 1 167 ? 1.375 -4.868 8.713 1.00 79.88 167 ILE A N 1
ATOM 1337 C CA . ILE A 1 167 ? 0.892 -4.265 7.474 1.00 79.88 167 ILE A CA 1
ATOM 1338 C C . ILE A 1 167 ? 1.505 -5.114 6.365 1.00 79.88 167 ILE A C 1
ATOM 1340 O O . ILE A 1 167 ? 2.719 -5.243 6.370 1.00 79.88 167 ILE A O 1
ATOM 1344 N N . ILE A 1 168 ? 0.686 -5.730 5.505 1.00 71.06 168 ILE A N 1
ATOM 1345 C CA . ILE A 1 168 ? 1.086 -6.456 4.283 1.00 71.06 168 ILE A CA 1
ATOM 1346 C C . ILE A 1 168 ? 2.299 -7.381 4.501 1.00 71.06 168 ILE A C 1
ATOM 1348 O O . ILE A 1 168 ? 3.443 -7.003 4.258 1.00 71.06 168 ILE A O 1
ATOM 1352 N N . ASP A 1 169 ? 2.059 -8.606 4.969 1.00 67.94 169 ASP A N 1
ATOM 1353 C CA . ASP A 1 169 ? 3.124 -9.606 5.194 1.00 67.94 169 ASP A CA 1
ATOM 1354 C C . ASP A 1 169 ? 3.347 -10.521 3.977 1.00 67.94 169 ASP A C 1
ATOM 1356 O O . ASP A 1 169 ? 4.392 -11.152 3.828 1.00 67.94 169 ASP A O 1
ATOM 1360 N N . HIS A 1 170 ? 2.360 -10.600 3.084 1.00 62.12 170 HIS A N 1
ATOM 1361 C CA . HIS A 1 170 ? 2.390 -11.490 1.931 1.00 62.12 170 HIS A CA 1
ATOM 1362 C C . HIS A 1 170 ? 2.910 -10.764 0.684 1.00 62.12 170 HIS A C 1
ATOM 1364 O O . HIS A 1 170 ? 2.591 -9.604 0.438 1.00 62.12 170 HIS A O 1
ATOM 1370 N N . ASP A 1 171 ? 3.703 -11.464 -0.132 1.00 73.19 171 ASP A N 1
ATOM 1371 C CA . ASP A 1 171 ? 4.179 -11.023 -1.453 1.00 73.19 171 ASP A CA 1
ATOM 1372 C C . ASP A 1 171 ? 5.144 -9.807 -1.495 1.00 73.19 171 ASP A C 1
ATOM 1374 O O . ASP A 1 171 ? 5.654 -9.487 -2.576 1.00 73.19 171 ASP A O 1
ATOM 1378 N N . VAL A 1 172 ? 5.466 -9.184 -0.354 1.00 78.75 172 VAL A N 1
ATOM 1379 C CA . VAL A 1 172 ? 6.523 -8.161 -0.218 1.00 78.75 172 VAL A CA 1
ATOM 1380 C C . VAL A 1 172 ? 7.854 -8.779 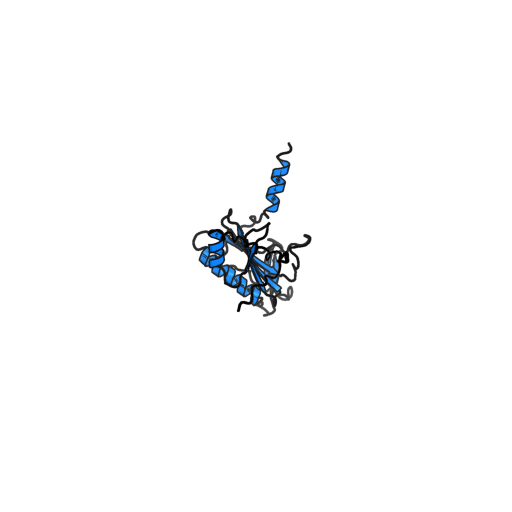0.216 1.00 78.75 172 VAL A C 1
ATOM 1382 O O . VAL A 1 172 ? 7.907 -9.721 1.008 1.00 78.75 172 VAL A O 1
ATOM 1385 N N . ASP A 1 173 ? 8.955 -8.238 -0.294 1.00 77.88 173 ASP A N 1
ATOM 1386 C CA . ASP A 1 173 ? 10.299 -8.617 0.115 1.00 77.88 173 ASP A CA 1
ATOM 1387 C C . ASP A 1 173 ? 10.591 -7.962 1.477 1.00 77.88 173 ASP A C 1
ATOM 1389 O O . ASP A 1 173 ? 10.725 -6.744 1.607 1.00 77.88 173 ASP A O 1
ATOM 1393 N N . ARG A 1 174 ? 10.660 -8.776 2.539 1.00 61.81 174 ARG A N 1
ATOM 1394 C CA . ARG A 1 174 ? 11.028 -8.302 3.882 1.00 61.81 174 ARG A CA 1
ATOM 1395 C C . ARG A 1 174 ? 12.389 -7.602 3.824 1.00 61.81 174 ARG A C 1
ATOM 1397 O O . ARG A 1 174 ? 13.378 -8.207 3.404 1.00 61.81 174 ARG A O 1
ATOM 1404 N N . LYS A 1 175 ? 12.467 -6.363 4.323 1.00 56.69 175 LYS A N 1
ATOM 1405 C CA . LYS A 1 175 ? 13.754 -5.685 4.529 1.00 56.69 175 LYS A CA 1
ATOM 1406 C C . LYS A 1 175 ? 14.646 -6.559 5.416 1.00 56.69 175 LYS A C 1
ATOM 1408 O O . LYS A 1 175 ? 14.295 -6.847 6.560 1.00 56.69 175 LYS A O 1
ATOM 1413 N N . ARG A 1 176 ? 15.831 -6.929 4.921 1.00 43.28 176 ARG A N 1
ATOM 1414 C CA . ARG A 1 176 ? 16.979 -7.120 5.819 1.00 43.28 176 ARG A CA 1
ATOM 1415 C C . ARG A 1 176 ? 17.265 -5.739 6.413 1.00 43.28 176 ARG A C 1
ATOM 1417 O O . ARG A 1 176 ? 17.276 -4.763 5.667 1.00 43.28 176 ARG A O 1
ATOM 1424 N N . ALA A 1 177 ? 17.406 -5.638 7.733 1.00 34.72 177 ALA A N 1
ATOM 1425 C CA . ALA A 1 177 ? 17.704 -4.374 8.405 1.00 34.72 177 ALA A CA 1
ATOM 1426 C C . ALA A 1 177 ? 18.871 -3.657 7.687 1.00 34.72 177 ALA A C 1
ATOM 1428 O O . ALA A 1 177 ? 19.959 -4.220 7.613 1.00 34.72 177 ALA A O 1
ATOM 1429 N N . GLY A 1 178 ? 18.629 -2.471 7.102 1.00 41.91 178 GLY A N 1
ATOM 1430 C CA . GLY A 1 178 ? 19.697 -1.616 6.554 1.00 41.91 178 GLY A CA 1
ATOM 1431 C C . GLY A 1 178 ? 19.510 -0.950 5.179 1.00 41.91 178 GLY A C 1
ATOM 1432 O O . GLY A 1 178 ? 20.401 -0.207 4.789 1.00 41.91 178 GLY A O 1
ATOM 1433 N N . SER A 1 179 ? 18.422 -1.157 4.422 1.00 39.62 179 SER A N 1
ATOM 1434 C CA . SER A 1 179 ? 18.378 -0.712 3.005 1.00 39.62 179 SER A CA 1
ATOM 1435 C C . SER A 1 179 ? 17.581 0.559 2.668 1.00 39.62 179 SER A C 1
ATOM 1437 O O . SER A 1 179 ? 17.480 0.885 1.489 1.00 39.62 179 SER A O 1
ATOM 1439 N N . TYR A 1 180 ? 17.018 1.303 3.630 1.00 41.69 180 TYR A N 1
ATOM 1440 C CA . TYR A 1 180 ? 16.410 2.604 3.301 1.00 41.69 180 TYR A CA 1
ATOM 1441 C C . TYR A 1 180 ? 17.452 3.719 3.392 1.00 41.69 180 TYR A C 1
ATOM 1443 O O . TYR A 1 180 ? 17.815 4.129 4.493 1.00 41.69 180 TYR A O 1
ATOM 1451 N N . ARG A 1 181 ? 17.900 4.209 2.233 1.00 41.34 181 ARG A N 1
ATOM 1452 C CA . ARG A 1 181 ? 18.540 5.519 2.092 1.00 41.34 181 ARG A CA 1
ATOM 1453 C C . ARG A 1 181 ? 17.556 6.448 1.380 1.00 41.34 181 ARG A C 1
ATOM 1455 O O . ARG A 1 181 ? 17.213 6.146 0.235 1.00 41.34 181 ARG A O 1
ATOM 1462 N N . PRO A 1 182 ? 17.076 7.533 2.011 1.00 40.09 182 PRO A N 1
ATOM 1463 C CA . PRO A 1 182 ? 16.389 8.581 1.265 1.00 40.09 182 PRO A CA 1
ATOM 1464 C C . PRO A 1 182 ? 17.363 9.145 0.216 1.00 40.09 182 PRO A C 1
ATOM 1466 O O . PRO A 1 182 ? 18.537 9.373 0.512 1.00 40.09 182 PRO A O 1
ATOM 1469 N N . GLN A 1 183 ? 16.903 9.335 -1.025 1.00 49.34 183 GLN A N 1
ATOM 1470 C CA . GLN A 1 183 ? 17.757 9.742 -2.157 1.00 49.34 183 GLN A CA 1
ATOM 1471 C C . GLN A 1 183 ? 18.428 11.118 -1.965 1.00 49.34 183 GLN A C 1
ATOM 1473 O O . GLN A 1 183 ? 19.361 11.460 -2.687 1.00 49.34 183 GLN A O 1
ATOM 1478 N N . THR A 1 184 ? 18.028 11.886 -0.952 1.00 47.81 184 THR A N 1
ATOM 1479 C CA . THR A 1 184 ? 18.642 13.168 -0.593 1.00 47.81 184 THR A CA 1
ATOM 1480 C C . THR A 1 184 ? 20.035 13.033 0.041 1.00 47.81 184 THR A C 1
ATOM 1482 O O . THR A 1 184 ? 20.823 13.974 -0.028 1.00 47.81 184 THR A O 1
ATOM 1485 N N . GLU A 1 185 ? 20.407 11.869 0.587 1.00 42.66 185 GLU A N 1
ATOM 1486 C CA . GLU A 1 185 ? 21.714 11.681 1.246 1.00 42.66 185 GLU A CA 1
ATOM 1487 C C . GLU A 1 185 ? 22.871 11.347 0.289 1.00 42.66 185 GLU A C 1
ATOM 1489 O O . GLU A 1 185 ? 24.031 11.410 0.694 1.00 42.66 185 GLU A O 1
ATOM 1494 N N . GLN A 1 186 ? 22.607 11.035 -0.986 1.00 41.72 186 GLN A N 1
ATOM 1495 C CA . GLN A 1 186 ? 23.686 10.779 -1.954 1.00 41.72 186 GLN A CA 1
ATOM 1496 C C . GLN A 1 186 ? 24.314 12.054 -2.532 1.00 41.72 186 GLN A C 1
ATOM 1498 O O . GLN A 1 186 ? 25.430 11.990 -3.046 1.00 41.72 186 GLN A O 1
ATOM 1503 N N . TYR A 1 187 ? 23.652 13.210 -2.420 1.00 37.81 187 TYR A N 1
ATOM 1504 C CA . TYR A 1 187 ? 24.162 14.450 -3.015 1.00 37.81 187 TYR A CA 1
ATOM 1505 C C . TYR A 1 187 ? 25.166 15.188 -2.111 1.00 37.81 187 TYR A C 1
ATOM 1507 O O . TYR A 1 187 ? 26.091 15.834 -2.599 1.00 37.81 187 TYR A O 1
ATOM 1515 N N . VAL A 1 188 ? 25.061 15.045 -0.784 1.00 43.62 188 VAL A N 1
ATOM 1516 C CA . VAL A 1 188 ? 25.941 15.760 0.164 1.00 43.62 188 VAL A CA 1
ATOM 1517 C C . VAL A 1 188 ? 27.337 15.127 0.247 1.00 43.62 188 VAL A C 1
ATOM 1519 O O . VAL A 1 188 ? 28.327 15.842 0.388 1.00 43.62 188 VAL A O 1
ATOM 1522 N N . SER A 1 189 ? 27.460 13.805 0.069 1.00 42.34 189 SER A N 1
ATOM 1523 C CA . SER A 1 189 ? 28.766 13.126 0.118 1.00 42.34 189 SER A CA 1
ATOM 1524 C C . SER A 1 189 ? 29.623 13.329 -1.139 1.00 42.34 189 SER A C 1
ATOM 1526 O O . SER A 1 189 ? 30.832 13.117 -1.090 1.00 42.34 189 SER A O 1
ATOM 1528 N N . GLN A 1 190 ? 29.020 13.727 -2.265 1.00 45.00 190 GLN A N 1
ATOM 1529 C CA . GLN A 1 190 ? 29.747 14.017 -3.510 1.00 45.00 190 GLN A CA 1
ATOM 1530 C C . GLN A 1 190 ? 30.226 15.476 -3.582 1.00 45.00 190 GLN A C 1
ATOM 1532 O O . GLN A 1 190 ? 31.245 15.756 -4.206 1.00 45.00 190 GLN A O 1
ATOM 1537 N N . ALA A 1 191 ? 29.561 16.405 -2.886 1.00 43.44 191 ALA A N 1
ATOM 1538 C CA . ALA A 1 191 ? 29.966 17.812 -2.857 1.00 43.44 191 ALA A CA 1
ATOM 1539 C C . ALA A 1 191 ? 31.207 18.086 -1.978 1.00 43.44 191 ALA A C 1
ATOM 1541 O O . ALA A 1 191 ? 31.886 19.087 -2.179 1.00 43.44 191 ALA A O 1
ATOM 1542 N N . GLN A 1 192 ? 31.534 17.202 -1.027 1.00 51.06 192 GLN A N 1
ATOM 1543 C CA . GLN A 1 192 ? 32.693 17.365 -0.132 1.00 51.06 192 GLN A CA 1
ATOM 1544 C C . GLN A 1 192 ? 33.990 16.739 -0.666 1.00 51.06 192 GLN A C 1
ATOM 1546 O O . GLN A 1 192 ? 35.061 17.037 -0.153 1.00 51.06 192 GLN A O 1
ATOM 1551 N N . THR A 1 193 ? 33.918 15.904 -1.704 1.00 47.91 193 THR A N 1
ATOM 1552 C CA . THR A 1 193 ? 35.099 15.291 -2.342 1.00 47.91 193 THR A CA 1
ATOM 1553 C C . THR A 1 193 ? 35.583 16.045 -3.583 1.00 47.91 193 THR A C 1
ATOM 1555 O O . THR A 1 193 ? 36.643 15.723 -4.105 1.00 47.91 193 THR A O 1
ATOM 1558 N N . ALA A 1 194 ? 34.858 17.075 -4.030 1.00 43.06 194 ALA A N 1
ATOM 1559 C CA . ALA A 1 194 ? 35.255 17.939 -5.146 1.00 43.06 194 ALA A CA 1
ATOM 1560 C C . ALA A 1 194 ? 35.946 19.251 -4.707 1.00 43.06 194 ALA A C 1
ATOM 1562 O O . ALA A 1 194 ? 36.249 20.090 -5.551 1.00 43.06 194 ALA A O 1
ATOM 1563 N N . ALA A 1 195 ? 36.174 19.445 -3.402 1.00 47.00 195 ALA A N 1
ATOM 1564 C CA . ALA A 1 195 ? 36.779 20.652 -2.828 1.00 47.00 195 ALA A CA 1
ATOM 1565 C C . ALA A 1 195 ? 38.046 20.354 -1.998 1.00 47.00 195 ALA A C 1
ATOM 1567 O O . ALA A 1 195 ? 38.329 21.047 -1.021 1.00 47.00 195 ALA A O 1
ATOM 1568 N N . SER A 1 196 ? 38.799 19.309 -2.351 1.00 40.62 196 SER A N 1
ATOM 1569 C CA . SER A 1 196 ? 40.114 18.996 -1.768 1.00 40.62 196 SER A CA 1
ATOM 1570 C C . SER A 1 196 ? 41.131 18.700 -2.855 1.00 40.62 196 SER A C 1
ATOM 1572 O O . SER A 1 196 ? 40.748 18.012 -3.826 1.00 40.62 196 SER A O 1
#

Secondary structure (DSSP, 8-state):
------PPPP-----PPPP-------PPPPHHHHHHHHHS-TTPEEEEETTTEEEEEEEETTTTEEEEEEEETTTTEEEEEEEETTT---TTS--S-----EEEEEESSTTHHHHHHHHHHHHHHHHHH-PBPTTT-PBEEEEE-TTT--EEEEETTTTT---EE-S--SSSBPPPTT----TTHHHHHHHSSS--

Foldseek 3Di:
DDDDDDDDDDDDDPDDDDPDPPPPPPPDDDPVVVLLCVLADVQWDWDADPQQGIKTKHADPVQQKIWIWGDDVVQQKIWIFMDNCVVVVDPPDDDDDPLPTQTQIAHNDDVSSNLSSVLNVLSVVCNHPQDAFPPPRAGFDWDADPPQRHTWTAHPPPPVDGGTGGRRPPSGDDDPRDPDDRPVVVVVVVVVVVPD

Radius of gyration: 26.44 Å; chains: 1; bounding box: 76×64×92 Å

pLDDT: mean 73.53, std 22.1, range [34.72, 96.88]

Sequence (196 aa):
MVASEQTLPNNAATGAGPPTTTQRQYSPLPSVFRAIEYNLPPNYRRLQDTEHGYHWVYRVTKTKLSARIYPNVDGDTINISVFDDSKNPDLTANGSEVIKMWSGDLRMTGNWRRRLRRASGEALVLVNQRPRCPNCKKPLVLRERRDNQQQFFGCEDYPRCNGSITIIDHDVDRKRAGSYRPQTEQYVSQAQTAAS